Protein AF-A0A968SZ74-F1 (afdb_monomer)

Mean predicted aligned error: 11.2 Å

pLDDT: mean 78.58, std 21.98, range [21.78, 96.5]

Solvent-accessible surface area (backbone atoms only — not comparable to full-atom values): 18531 Å² total; per-residue (Å²): 121,80,83,82,61,68,92,67,87,68,86,62,59,74,44,78,51,84,83,55,88,75,39,50,37,38,31,32,60,80,56,31,32,36,41,33,54,72,79,71,59,79,32,89,46,66,71,58,54,53,33,43,41,35,43,75,72,49,58,45,88,90,53,67,40,56,75,48,70,43,69,51,67,62,92,88,51,61,45,25,56,46,30,41,32,25,42,40,74,89,58,74,48,34,36,40,62,53,49,52,53,51,52,50,53,40,54,54,51,53,70,72,40,85,84,67,78,76,77,89,85,80,74,54,75,67,55,59,75,70,58,82,76,78,81,50,69,68,48,44,74,68,40,33,74,55,50,55,50,50,53,48,51,52,50,53,51,50,52,50,45,52,43,34,39,43,80,77,83,49,78,91,28,45,61,39,75,50,44,74,70,54,42,50,50,49,43,50,51,55,48,51,55,50,50,53,51,49,50,52,47,64,76,42,52,94,74,54,60,76,90,51,47,66,60,54,50,52,56,57,73,39,47,64,62,50,50,58,56,50,49,54,63,68,74,50,88,60,92,50,73,40,49,51,67,86,90,73,63,50,50,72,72,35,76,32,64,71,93,56,93,55,71,72,57,59,66,53,49,64,66,49,75,76,57,80,80,86,82,80,78,85,80,82,79,72,88,80,78,74,80,86,84,76,84,88,83,78,84,87,82,121

Nearest PDB structures (foldseek):
  5jy7-assembly2_N  TM=7.840E-01  e=3.921E-10  Mycolicibacterium smegmatis MC2 155
  4wzy-assembly1_A  TM=7.928E-01  e=1.126E-09  Mycolicibacterium vanbaalenii PYR-1
  8gmd-assembly2_B  TM=4.784E-01  e=1.343E-02  Homo sapiens
  8gmc-assembly1_A  TM=4.528E-01  e=1.601E-02  Homo sapiens

Sequence (302 aa):
MRSILERDESIIEPHISRAEQSNSSIIYGSKFILKLFRKIDAGLNPDLELGRYLTEKAHFPHSPPVAGALEYVRGRDEPVTLAILQGYVPNGGDAWYYTLDVLQDFFEQVRASPELNPPPTGRGIGALLEWQGEPSELAQEYIGGYLASSALLGRRTAEMHLALAANSGDTAFTPEQFSTLYQRSLYQGMRSAAGEVLQTLRKNLGKLPEHLLPEATRLIEQEQALFEHFQRITRAKIDATRTRIHGDYHLASALHRPRFPDHRLRRRATARAHRAPPQALAAARCRRYAALLPVRRLHALL

Secondary structure (DSSP, 8-state):
-TTT---------EEEE-S-SSEEEEEETTTEEEEEESS--SB--HHHHHHHHHHHTS--TTSPPEEEEEEE--TTSPPEEEEEEEE----SSBHHHHHHHHHHHHHHHHHH-TT--PPPP---HHHHHT--SPPPHHHHHHHHHHHHHHHHHHHHHHHHHHHHT---S-TTT--EE--HHHHHHHHHHHHHHHHHHHHHHHHHGGGS-GGGHHHHHHHHHTHHHHHHHHHGGGTS----EE----SS--GGGSB---SS--HHHHHHHHHHTTS------------S---S------TT--

Structure (mmCIF, N/CA/C/O backbone):
data_AF-A0A968SZ74-F1
#
_entry.id   AF-A0A968SZ74-F1
#
loop_
_atom_site.group_PDB
_atom_site.id
_atom_site.type_symbol
_atom_site.label_atom_id
_atom_site.label_alt_id
_atom_site.label_comp_id
_atom_site.label_asym_id
_atom_site.label_entity_id
_atom_site.label_seq_id
_atom_site.pdbx_PDB_ins_code
_atom_site.Cartn_x
_atom_site.Cartn_y
_atom_site.Cartn_z
_atom_site.occupancy
_atom_site.B_iso_or_equiv
_atom_site.auth_seq_id
_atom_site.auth_comp_id
_atom_site.auth_asym_id
_atom_site.auth_atom_id
_atom_site.pdbx_PDB_model_num
ATOM 1 N N . MET A 1 1 ? 4.959 -14.263 -19.867 1.00 42.88 1 MET A N 1
ATOM 2 C CA . MET A 1 1 ? 4.342 -13.631 -21.062 1.00 42.88 1 MET A CA 1
ATOM 3 C C . MET A 1 1 ? 3.481 -14.568 -21.918 1.00 42.88 1 MET A C 1
ATOM 5 O O . MET A 1 1 ? 2.352 -14.190 -22.185 1.00 42.88 1 MET A O 1
ATOM 9 N N . ARG A 1 2 ? 3.927 -15.773 -22.331 1.00 39.56 2 ARG A N 1
ATOM 10 C CA . ARG A 1 2 ? 3.151 -16.653 -23.251 1.00 39.56 2 ARG A CA 1
ATOM 11 C C . ARG A 1 2 ? 1.786 -17.166 -22.745 1.00 39.56 2 ARG A C 1
ATOM 13 O O . ARG A 1 2 ? 0.981 -17.564 -23.568 1.00 39.56 2 ARG A O 1
ATOM 20 N N . SER A 1 3 ? 1.513 -17.139 -21.440 1.00 49.00 3 SER A N 1
ATOM 21 C CA . SER A 1 3 ? 0.271 -17.687 -20.858 1.00 49.00 3 SER A CA 1
ATOM 22 C C . SER A 1 3 ? -0.928 -16.721 -20.860 1.00 49.00 3 SER A C 1
ATOM 24 O O . SER A 1 3 ? -2.048 -17.177 -20.683 1.00 49.00 3 SER A O 1
ATOM 26 N N . ILE A 1 4 ? -0.729 -15.412 -21.061 1.00 52.56 4 ILE A N 1
ATOM 27 C CA . ILE A 1 4 ? -1.835 -14.426 -21.028 1.00 52.56 4 ILE A CA 1
ATOM 28 C C . ILE A 1 4 ? -2.480 -14.260 -22.421 1.00 52.56 4 ILE A C 1
ATOM 30 O O . ILE A 1 4 ? -3.603 -13.785 -22.548 1.00 52.56 4 ILE A O 1
ATOM 34 N N . LEU A 1 5 ? -1.770 -14.675 -23.472 1.00 50.62 5 LEU A N 1
ATOM 35 C CA . LEU A 1 5 ? -2.169 -14.564 -24.875 1.00 50.62 5 LEU A CA 1
ATOM 36 C C . LEU A 1 5 ? -2.502 -15.949 -25.444 1.00 50.62 5 LEU A C 1
ATOM 38 O O . LEU A 1 5 ? -1.914 -16.366 -26.444 1.00 50.62 5 LEU A O 1
ATOM 42 N N . GLU A 1 6 ? -3.416 -16.691 -24.816 1.00 53.84 6 GLU A N 1
ATOM 43 C CA . GLU A 1 6 ? -4.103 -17.741 -25.573 1.00 53.84 6 GLU A CA 1
ATOM 44 C C . GLU A 1 6 ? -4.771 -17.058 -26.774 1.00 53.84 6 GLU A C 1
ATOM 46 O O . GLU A 1 6 ? -5.475 -16.057 -26.608 1.00 53.84 6 GLU A O 1
ATOM 51 N N . ARG A 1 7 ? -4.449 -17.520 -27.992 1.00 47.66 7 ARG A N 1
ATOM 52 C CA . ARG A 1 7 ? -4.956 -16.964 -29.256 1.00 47.66 7 ARG A CA 1
ATOM 53 C C . ARG A 1 7 ? -6.447 -17.252 -29.373 1.00 47.66 7 ARG A C 1
ATOM 55 O O . ARG A 1 7 ? -6.867 -18.183 -30.046 1.00 47.66 7 ARG A O 1
ATOM 62 N N . ASP A 1 8 ? -7.228 -16.454 -28.679 1.00 54.62 8 ASP A N 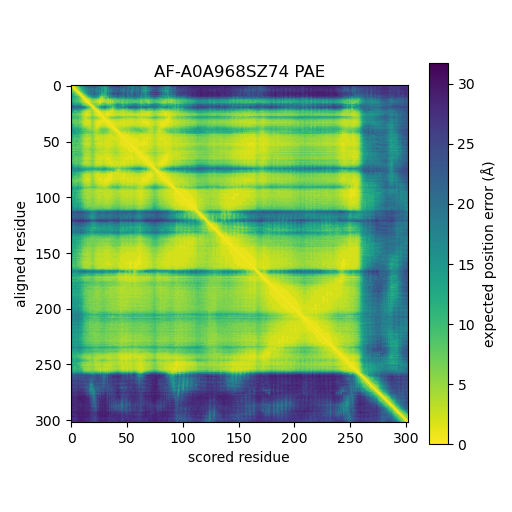1
ATOM 63 C CA . ASP A 1 8 ? -8.662 -16.372 -28.836 1.00 54.62 8 ASP A CA 1
ATOM 64 C C . ASP A 1 8 ? -8.939 -15.039 -29.538 1.00 54.62 8 ASP A C 1
ATOM 66 O O . ASP A 1 8 ? -8.819 -13.968 -28.940 1.00 54.62 8 ASP A O 1
ATOM 70 N N . GLU A 1 9 ? -9.210 -15.142 -30.842 1.00 55.38 9 GLU A N 1
ATOM 71 C CA . GLU A 1 9 ? -9.456 -14.049 -31.794 1.00 55.38 9 GLU A CA 1
ATOM 72 C C . GLU A 1 9 ? -10.854 -13.421 -31.637 1.00 55.38 9 GLU A C 1
ATOM 74 O O . GLU A 1 9 ? -11.298 -12.654 -32.492 1.00 55.38 9 GLU A O 1
ATOM 79 N N . SER A 1 10 ? -11.570 -13.728 -30.549 1.00 61.22 10 SER A N 1
ATOM 80 C CA . SER A 1 10 ? -12.838 -13.077 -30.230 1.00 61.22 10 SER A CA 1
ATOM 81 C C . SER A 1 10 ? -12.663 -11.563 -30.077 1.00 61.22 10 SER A C 1
ATOM 83 O O . SER A 1 10 ? -11.753 -11.077 -29.402 1.00 61.22 10 SER A O 1
ATOM 85 N N . ILE A 1 11 ? -13.558 -10.801 -30.715 1.00 60.50 11 ILE A N 1
ATOM 86 C CA . ILE A 1 11 ? -13.598 -9.338 -30.622 1.00 60.50 11 ILE A CA 1
ATOM 87 C C . ILE A 1 11 ? -13.806 -8.962 -29.155 1.00 60.50 11 ILE A C 1
ATOM 89 O O . ILE A 1 11 ? -14.831 -9.278 -28.553 1.00 60.50 11 ILE A O 1
ATOM 93 N N . ILE A 1 12 ? -12.815 -8.292 -28.572 1.00 77.19 12 ILE A N 1
ATOM 94 C CA . ILE A 1 12 ? -12.865 -7.886 -27.175 1.00 77.19 12 ILE A CA 1
ATOM 95 C C . ILE A 1 12 ? -13.459 -6.477 -27.094 1.00 77.19 12 ILE A C 1
ATOM 97 O O . ILE A 1 12 ? -12.774 -5.495 -27.379 1.00 77.19 12 ILE A O 1
ATOM 101 N N . GLU A 1 13 ? -14.728 -6.369 -26.701 1.00 81.00 13 GLU A N 1
ATOM 102 C CA . GLU A 1 13 ? -15.403 -5.072 -26.609 1.00 81.00 13 GLU A CA 1
ATOM 103 C C . GLU A 1 13 ? -14.828 -4.203 -25.468 1.00 81.00 13 GLU A C 1
ATOM 105 O O . GLU A 1 13 ? -14.772 -4.645 -24.309 1.00 81.00 13 GLU A O 1
ATOM 110 N N . PRO A 1 14 ? -14.389 -2.964 -25.769 1.00 87.12 14 PRO A N 1
ATOM 111 C CA . PRO A 1 14 ? -13.886 -2.040 -24.766 1.00 87.12 14 PRO A CA 1
ATOM 112 C C . PRO A 1 14 ? -15.032 -1.331 -24.039 1.00 87.12 14 PRO A C 1
ATOM 114 O O . PRO A 1 14 ? -15.955 -0.807 -24.659 1.00 87.12 14 PRO A O 1
ATOM 117 N N . HIS A 1 15 ? -14.927 -1.215 -22.718 1.00 84.94 15 HIS A N 1
ATOM 118 C CA . HIS A 1 15 ? -15.813 -0.374 -21.918 1.00 84.94 15 HIS A CA 1
ATOM 119 C C . HIS A 1 15 ? -15.029 0.468 -20.912 1.00 84.94 15 HIS A C 1
ATOM 121 O O . HIS A 1 15 ? -14.064 0.018 -20.295 1.00 84.94 15 HIS A O 1
ATOM 127 N N . ILE A 1 16 ? -15.446 1.722 -20.741 1.00 82.06 16 ILE A N 1
ATOM 128 C CA . ILE A 1 16 ? -14.804 2.653 -19.810 1.00 82.06 16 ILE A CA 1
ATOM 129 C C . ILE A 1 16 ? -15.289 2.355 -18.391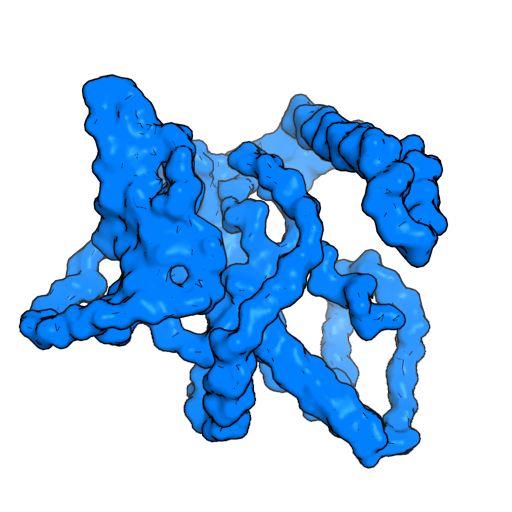 1.00 82.06 16 ILE A C 1
ATOM 131 O O . ILE A 1 16 ? -16.483 2.435 -18.098 1.00 82.06 16 ILE A O 1
ATOM 135 N N . SER A 1 17 ? -14.349 2.081 -17.491 1.00 77.94 17 SER A N 1
ATOM 136 C CA . SER A 1 17 ? -14.615 2.013 -16.059 1.00 77.94 17 SER A CA 1
ATOM 137 C C . SER A 1 17 ? -14.683 3.422 -15.471 1.00 77.94 17 SER A C 1
ATOM 139 O O . SER A 1 17 ? -13.766 4.227 -15.632 1.00 77.94 17 SER A O 1
ATOM 141 N N . ARG A 1 18 ? -15.776 3.724 -14.762 1.00 67.19 18 ARG A N 1
ATOM 142 C CA . ARG A 1 18 ? -15.987 5.014 -14.075 1.00 67.19 18 ARG A CA 1
ATOM 143 C C . ARG A 1 18 ? -15.509 5.018 -12.615 1.00 67.19 18 ARG A C 1
ATOM 145 O O . ARG A 1 18 ? -15.720 6.005 -11.921 1.00 67.19 18 ARG A O 1
ATOM 152 N N . ALA A 1 19 ? -14.908 3.923 -12.144 1.00 61.59 19 ALA A N 1
ATOM 153 C CA . ALA A 1 19 ? -14.602 3.720 -10.727 1.00 61.59 19 ALA A CA 1
ATOM 154 C C . ALA A 1 19 ? -13.343 4.463 -10.237 1.00 61.59 19 ALA A C 1
ATOM 156 O O . ALA A 1 19 ? -13.258 4.813 -9.063 1.00 61.59 19 ALA A O 1
ATOM 157 N N . GLU A 1 20 ? -12.366 4.722 -11.109 1.00 61.59 20 GLU A N 1
ATOM 158 C CA . GLU A 1 20 ? -11.068 5.286 -10.716 1.00 61.59 20 GLU A CA 1
ATOM 159 C C . GLU A 1 20 ? -11.013 6.794 -11.024 1.00 61.59 20 GLU A C 1
ATOM 161 O O . GLU A 1 20 ? -11.277 7.215 -12.148 1.00 61.59 20 GLU A O 1
ATOM 166 N N . GLN A 1 21 ? -10.705 7.635 -10.028 1.00 56.44 21 GLN A N 1
ATOM 167 C CA . GLN A 1 21 ? -10.732 9.100 -10.199 1.00 56.44 21 GLN A CA 1
ATOM 168 C C . GLN A 1 21 ? -9.390 9.699 -10.648 1.00 56.44 21 GLN A C 1
ATOM 170 O O . GLN A 1 21 ? -9.368 10.750 -11.293 1.00 56.44 21 GLN A O 1
ATOM 175 N N . SER A 1 22 ? -8.269 9.045 -10.332 1.00 68.62 22 SER A N 1
ATOM 176 C CA . SER A 1 22 ? -6.920 9.529 -10.662 1.00 68.62 22 SER A CA 1
ATOM 177 C C . SER A 1 22 ? -6.480 9.171 -12.085 1.00 68.62 22 SER A C 1
ATOM 179 O O . SER A 1 22 ? -5.692 9.905 -12.682 1.00 68.62 22 SER A O 1
ATOM 181 N N . ASN A 1 23 ? -7.025 8.090 -12.645 1.00 79.31 23 ASN A N 1
ATOM 182 C CA . ASN A 1 23 ? -6.669 7.528 -13.948 1.00 79.31 23 ASN A CA 1
ATOM 183 C C . ASN A 1 23 ? -7.926 7.256 -14.777 1.00 79.31 23 ASN A C 1
ATOM 185 O O . ASN A 1 23 ? -9.041 7.325 -14.270 1.00 79.31 23 ASN A O 1
ATOM 189 N N . SER A 1 24 ? -7.759 6.985 -16.070 1.00 85.00 24 SER A N 1
ATOM 190 C CA . SER A 1 24 ? -8.858 6.481 -16.907 1.00 85.00 24 SER A CA 1
ATOM 191 C C . SER A 1 24 ? -8.618 5.014 -17.199 1.00 85.00 24 SER A C 1
ATOM 193 O O . SER A 1 24 ? -7.541 4.664 -17.666 1.00 85.00 24 SER A O 1
ATOM 195 N N . SER A 1 25 ? -9.609 4.172 -16.933 1.00 88.12 25 SER A N 1
ATOM 196 C CA . SER A 1 25 ? -9.449 2.725 -17.049 1.00 88.12 25 SER A CA 1
ATOM 197 C C . SER A 1 25 ? -10.414 2.176 -18.093 1.00 88.12 25 SER A C 1
ATOM 199 O O . SER A 1 25 ? -11.612 2.453 -18.047 1.00 88.12 25 SER A O 1
ATOM 201 N N . ILE A 1 26 ? -9.889 1.427 -19.059 1.00 89.75 26 ILE A N 1
ATOM 202 C CA . ILE A 1 26 ? -10.649 0.786 -20.136 1.00 89.75 26 ILE A CA 1
ATOM 203 C C . ILE A 1 26 ? -10.528 -0.715 -19.940 1.00 89.75 26 ILE A C 1
ATOM 205 O O . ILE A 1 26 ? -9.425 -1.251 -19.899 1.00 89.75 26 ILE A O 1
ATOM 209 N N . ILE A 1 27 ? -11.653 -1.398 -19.800 1.00 89.94 27 ILE A N 1
ATOM 210 C CA . ILE A 1 27 ? -11.688 -2.847 -19.666 1.00 89.94 27 ILE A CA 1
ATOM 211 C C . ILE A 1 27 ? -11.988 -3.436 -21.040 1.00 89.94 27 ILE A C 1
ATOM 213 O O . ILE A 1 27 ? -12.929 -3.020 -21.713 1.00 89.94 27 ILE A O 1
ATOM 217 N N . TYR A 1 28 ? -11.187 -4.414 -21.440 1.00 88.94 28 TYR A N 1
ATOM 218 C CA . TYR A 1 28 ? -11.357 -5.176 -22.665 1.00 88.94 28 TYR A CA 1
ATOM 219 C C . TYR A 1 28 ? -11.943 -6.541 -22.287 1.00 88.94 28 TYR A C 1
ATOM 221 O O . TYR A 1 28 ? -11.222 -7.450 -21.849 1.00 88.94 28 TYR A O 1
ATOM 229 N N . GLY A 1 29 ? -13.265 -6.672 -22.460 1.00 85.88 29 GLY A N 1
ATOM 230 C CA . GLY A 1 29 ? -14.017 -7.885 -22.136 1.00 85.88 29 GLY A CA 1
ATOM 231 C C . GLY A 1 29 ? -13.795 -8.317 -20.686 1.00 85.88 29 GLY A C 1
ATOM 232 O O . GLY A 1 29 ? -13.992 -7.536 -19.760 1.00 85.88 29 GLY A O 1
ATOM 233 N N . SER A 1 30 ? -13.358 -9.560 -20.488 1.00 84.75 30 SER A N 1
ATOM 234 C CA . SER A 1 30 ? -12.964 -10.112 -19.183 1.00 84.75 30 SER A CA 1
ATOM 235 C C . SER A 1 30 ? -11.475 -10.469 -19.107 1.00 84.75 30 SER A C 1
ATOM 237 O O . SER A 1 30 ? -11.066 -11.181 -18.191 1.00 84.75 30 SER A O 1
ATOM 239 N N . LYS A 1 31 ? -10.663 -9.996 -20.067 1.00 87.38 31 LYS A N 1
ATOM 240 C CA . LYS A 1 31 ? -9.260 -10.413 -20.230 1.00 87.38 31 LYS A CA 1
ATOM 241 C C . LYS A 1 31 ? -8.259 -9.360 -19.787 1.00 87.38 31 LYS A C 1
ATOM 243 O O . LYS A 1 31 ? -7.298 -9.697 -19.101 1.00 87.38 31 LYS A O 1
ATOM 248 N N . PHE A 1 32 ? -8.480 -8.095 -20.147 1.00 91.38 32 PHE A N 1
ATOM 249 C CA . PHE A 1 32 ? -7.520 -7.027 -19.871 1.00 91.38 32 PHE A CA 1
ATOM 250 C C . PHE A 1 32 ? -8.165 -5.766 -19.315 1.00 91.38 32 PHE A C 1
ATOM 252 O O . PHE A 1 32 ? -9.331 -5.467 -19.567 1.00 91.38 32 PHE A O 1
ATOM 259 N N . ILE A 1 33 ? -7.359 -4.994 -18.599 1.00 91.75 33 ILE A N 1
ATOM 260 C CA . ILE A 1 33 ? -7.650 -3.626 -18.196 1.00 91.75 33 ILE A CA 1
ATOM 261 C C . ILE A 1 33 ? -6.467 -2.737 -18.581 1.00 91.75 33 ILE A C 1
ATOM 263 O O . ILE A 1 33 ? -5.318 -3.034 -18.260 1.00 91.75 33 ILE A O 1
ATOM 267 N N . LEU A 1 34 ? -6.747 -1.657 -19.303 1.00 93.25 34 LEU A N 1
ATOM 268 C CA . LEU A 1 34 ? -5.797 -0.610 -19.653 1.00 93.25 34 LEU A CA 1
ATOM 269 C C . LEU A 1 34 ? -6.006 0.578 -18.724 1.00 93.25 34 LEU A C 1
ATOM 271 O O . LEU A 1 34 ? -7.066 1.201 -18.741 1.00 93.25 34 LEU A O 1
ATOM 275 N N . LYS A 1 35 ? -4.978 0.909 -17.951 1.00 92.62 35 LYS A N 1
ATOM 276 C CA . LYS A 1 35 ? -4.930 2.064 -17.056 1.00 92.62 35 LYS A CA 1
ATOM 277 C C . LYS A 1 35 ? -4.150 3.187 -17.736 1.00 92.62 35 LYS A C 1
ATOM 279 O O . LYS A 1 35 ? -2.959 3.036 -17.989 1.00 92.62 35 LYS A O 1
ATOM 284 N N . LEU A 1 36 ? -4.816 4.298 -18.034 1.00 92.38 36 LEU A N 1
ATOM 285 C CA . LEU A 1 36 ? -4.248 5.511 -18.630 1.00 92.38 36 LEU A CA 1
ATOM 286 C C . LEU A 1 36 ? -3.979 6.550 -17.541 1.00 92.38 36 LEU A C 1
ATOM 288 O O . LEU A 1 36 ? -4.901 6.978 -16.834 1.00 92.38 36 LEU A O 1
ATOM 292 N N . PHE A 1 37 ? -2.729 6.990 -17.428 1.00 90.19 37 PHE A N 1
ATOM 293 C CA . PHE A 1 37 ? -2.329 7.976 -16.432 1.00 90.19 37 PHE A CA 1
ATOM 294 C C . PHE A 1 37 ? -2.693 9.393 -16.883 1.00 90.19 37 PHE A C 1
ATOM 296 O O . PHE A 1 37 ? -2.294 9.838 -17.956 1.00 90.19 37 PHE A O 1
ATOM 303 N N . ARG A 1 38 ? -3.437 10.130 -16.047 1.00 87.00 38 ARG A N 1
ATOM 304 C CA . ARG A 1 38 ? -3.783 11.541 -16.322 1.00 87.00 38 ARG A CA 1
ATOM 305 C C . ARG A 1 38 ? -2.701 12.514 -15.873 1.00 87.00 38 ARG A C 1
ATOM 307 O O . ARG A 1 38 ? -2.491 13.543 -16.504 1.00 87.00 38 ARG A O 1
ATOM 314 N N . LYS A 1 39 ? -2.033 12.195 -14.763 1.00 84.75 39 LYS A N 1
ATOM 315 C CA . LYS A 1 39 ? -0.879 12.940 -14.264 1.00 84.75 39 LYS A CA 1
ATOM 316 C C . LYS A 1 39 ? 0.372 12.119 -14.536 1.00 84.75 39 LYS A C 1
ATOM 318 O O . LYS A 1 39 ? 0.593 11.108 -13.875 1.00 84.75 39 LYS A O 1
ATOM 323 N N . ILE A 1 40 ? 1.148 12.576 -15.508 1.00 86.31 40 ILE A N 1
ATOM 324 C CA . ILE A 1 40 ? 2.387 11.948 -15.952 1.00 86.31 40 ILE A CA 1
ATOM 325 C C . ILE A 1 40 ? 3.572 12.768 -15.450 1.00 86.31 40 ILE A C 1
ATOM 327 O O . ILE A 1 40 ? 3.557 13.994 -15.510 1.00 86.31 40 ILE A O 1
ATOM 331 N N . ASP A 1 41 ? 4.571 12.075 -14.923 1.00 84.81 41 ASP A N 1
ATOM 332 C CA . ASP A 1 41 ? 5.840 12.638 -14.481 1.00 84.81 41 ASP A CA 1
ATOM 333 C C . ASP A 1 41 ? 6.944 11.877 -15.246 1.00 84.81 41 ASP A C 1
ATOM 335 O O . ASP A 1 41 ? 6.757 10.702 -15.573 1.00 84.81 41 ASP A O 1
ATOM 339 N N . ALA A 1 42 ? 8.059 12.537 -15.568 1.00 87.56 42 ALA A N 1
ATOM 340 C CA . ALA A 1 42 ? 9.214 11.863 -16.162 1.00 87.56 42 ALA A CA 1
ATOM 341 C C . ALA A 1 42 ? 9.867 10.899 -15.164 1.00 87.56 42 ALA A C 1
ATOM 343 O O . ALA A 1 42 ? 9.840 11.141 -13.951 1.00 87.56 42 ALA A O 1
ATOM 344 N N . GLY A 1 43 ? 10.431 9.816 -15.696 1.00 87.19 43 GLY A N 1
ATOM 345 C CA . GLY A 1 43 ? 11.105 8.793 -14.914 1.00 87.19 43 GLY A CA 1
ATOM 346 C C . GLY A 1 43 ? 10.300 7.508 -14.776 1.00 87.19 43 GLY A C 1
ATOM 347 O O . GLY A 1 43 ? 9.185 7.350 -15.279 1.00 87.19 43 GLY A O 1
ATOM 348 N N . LEU A 1 44 ? 10.902 6.558 -14.069 1.00 84.69 44 LEU A N 1
ATOM 349 C CA . LEU A 1 44 ? 10.334 5.232 -13.882 1.00 84.69 44 LEU A CA 1
ATOM 350 C C . LEU A 1 44 ? 9.022 5.306 -13.085 1.00 84.69 44 LEU A C 1
ATOM 352 O O . LEU A 1 44 ? 8.986 5.781 -11.947 1.00 84.69 44 LEU A O 1
ATOM 356 N N . ASN A 1 45 ? 7.936 4.819 -13.685 1.00 89.62 45 ASN A N 1
ATOM 357 C CA . ASN A 1 45 ? 6.633 4.763 -13.039 1.00 89.62 45 ASN A CA 1
ATOM 358 C C . ASN A 1 45 ? 6.593 3.612 -12.006 1.00 89.62 45 ASN A C 1
ATOM 360 O O . ASN A 1 45 ? 6.768 2.457 -12.403 1.00 89.62 45 ASN A O 1
ATOM 364 N N . PRO A 1 46 ? 6.315 3.883 -10.713 1.00 88.88 46 PRO A N 1
ATOM 365 C CA . PRO A 1 46 ? 6.331 2.847 -9.678 1.00 88.88 46 PRO A CA 1
ATOM 366 C C . PRO A 1 46 ? 5.295 1.735 -9.878 1.00 88.88 46 PRO A C 1
ATOM 368 O O . PRO A 1 46 ? 5.598 0.582 -9.581 1.00 88.88 46 PRO A O 1
ATOM 371 N N . ASP A 1 47 ? 4.101 2.047 -10.403 1.00 89.12 47 ASP A N 1
ATOM 372 C CA . ASP A 1 47 ? 3.074 1.031 -10.686 1.00 89.12 47 ASP A CA 1
ATOM 373 C C . ASP A 1 47 ? 3.579 0.057 -11.763 1.00 89.12 47 ASP A C 1
ATOM 375 O O . ASP A 1 47 ? 3.370 -1.154 -11.662 1.00 89.12 47 ASP A O 1
ATOM 379 N N . LEU A 1 48 ? 4.271 0.577 -12.787 1.00 92.00 48 LEU A N 1
ATOM 380 C CA . LEU A 1 48 ? 4.841 -0.235 -13.862 1.00 92.00 48 LEU A CA 1
ATOM 381 C C . LEU A 1 48 ? 6.047 -1.052 -13.395 1.00 92.00 48 LEU A C 1
ATOM 383 O O . LEU A 1 48 ? 6.113 -2.244 -13.687 1.00 92.00 48 LEU A O 1
ATOM 387 N N . GLU A 1 49 ? 6.986 -0.432 -12.680 1.00 92.25 49 GLU A N 1
ATOM 388 C CA . GLU A 1 49 ? 8.178 -1.093 -12.133 1.00 92.25 49 GLU A CA 1
ATOM 389 C C . GLU A 1 49 ? 7.782 -2.251 -11.211 1.00 92.25 49 GLU A C 1
ATOM 391 O O . GLU A 1 49 ? 8.202 -3.391 -11.419 1.00 92.25 49 GLU A O 1
ATOM 396 N N . LEU A 1 50 ? 6.912 -1.973 -10.234 1.00 92.25 50 LEU A N 1
ATOM 397 C CA . LEU A 1 50 ? 6.451 -2.964 -9.269 1.00 92.25 50 LEU A CA 1
ATOM 398 C C . LEU A 1 50 ? 5.642 -4.070 -9.954 1.00 92.25 50 LEU A C 1
ATOM 400 O O . LEU A 1 50 ? 5.852 -5.252 -9.684 1.00 92.25 50 LEU A O 1
ATOM 404 N N . GLY A 1 51 ? 4.745 -3.695 -10.870 1.00 93.00 51 GLY A N 1
ATOM 405 C CA . GLY A 1 51 ? 3.921 -4.642 -11.613 1.00 93.00 51 GLY A CA 1
ATOM 406 C C . GLY A 1 51 ? 4.746 -5.580 -12.497 1.00 93.00 51 GLY A C 1
ATOM 407 O O . GLY A 1 51 ? 4.510 -6.791 -12.484 1.00 93.00 51 GLY A O 1
ATOM 408 N N . ARG A 1 52 ? 5.738 -5.054 -13.231 1.00 93.75 52 ARG A N 1
ATOM 409 C CA . ARG A 1 52 ? 6.663 -5.865 -14.043 1.00 93.75 52 ARG A CA 1
ATOM 410 C C . ARG A 1 52 ? 7.468 -6.808 -13.159 1.00 93.75 52 ARG A C 1
ATOM 412 O O . ARG A 1 52 ? 7.500 -8.001 -13.441 1.00 93.75 52 ARG A O 1
ATOM 419 N N . TYR A 1 53 ? 8.041 -6.314 -12.061 1.00 93.56 53 TYR A N 1
ATOM 420 C CA . TYR A 1 53 ? 8.815 -7.146 -11.140 1.00 93.56 53 TYR A CA 1
ATOM 421 C C . TYR A 1 53 ? 7.985 -8.305 -10.566 1.00 93.56 53 TYR A C 1
ATOM 423 O O . TYR A 1 53 ? 8.385 -9.468 -10.666 1.00 93.56 53 TYR A O 1
ATOM 431 N N . LEU A 1 54 ? 6.793 -8.012 -10.032 1.00 93.88 54 LEU A N 1
ATOM 432 C CA . LEU A 1 54 ? 5.897 -9.029 -9.474 1.00 93.88 54 LEU A CA 1
ATOM 433 C C . LEU A 1 54 ? 5.460 -10.057 -10.525 1.00 93.88 54 LEU A C 1
ATOM 435 O O . LEU A 1 54 ? 5.342 -11.238 -10.210 1.00 93.88 54 LEU A O 1
ATOM 439 N N . THR A 1 55 ? 5.268 -9.635 -11.775 1.00 94.12 55 THR A N 1
ATOM 440 C CA . THR A 1 55 ? 4.829 -10.518 -12.865 1.00 94.12 55 THR A CA 1
ATOM 441 C C . THR A 1 55 ? 5.969 -11.385 -13.411 1.00 94.12 55 THR A C 1
ATOM 443 O O . THR A 1 55 ? 5.816 -12.596 -13.594 1.00 94.12 55 THR A O 1
ATOM 446 N N . GLU A 1 56 ? 7.110 -10.769 -13.710 1.00 92.81 56 GLU A N 1
ATOM 447 C CA . GLU A 1 56 ? 8.173 -11.362 -14.528 1.00 92.81 56 GLU A CA 1
ATOM 448 C C . GLU A 1 56 ? 9.325 -11.945 -13.714 1.00 92.81 56 GLU A C 1
ATOM 450 O O . GLU A 1 56 ? 9.990 -12.855 -14.203 1.00 92.81 56 GLU A O 1
ATOM 455 N N . LYS A 1 57 ? 9.585 -11.418 -12.512 1.00 92.69 57 LYS A N 1
ATOM 456 C CA . LYS A 1 57 ? 10.711 -11.835 -11.664 1.00 92.69 57 LYS A CA 1
ATOM 457 C C . LYS A 1 57 ? 10.237 -12.652 -10.475 1.00 92.69 57 LYS A C 1
ATOM 459 O O . LYS A 1 57 ? 10.690 -13.773 -10.283 1.00 92.69 57 LYS A O 1
ATOM 464 N N . ALA A 1 58 ? 9.312 -12.098 -9.695 1.00 91.75 58 ALA A N 1
ATOM 465 C CA . ALA A 1 58 ? 8.830 -12.750 -8.483 1.00 91.75 58 ALA A CA 1
ATOM 466 C C . ALA A 1 58 ? 7.701 -13.762 -8.743 1.00 91.75 58 ALA A C 1
ATOM 468 O O . ALA A 1 58 ? 7.383 -14.556 -7.862 1.00 91.75 58 ALA A O 1
ATOM 469 N N . HIS A 1 59 ? 7.089 -13.722 -9.934 1.00 93.06 59 HIS A N 1
ATOM 470 C CA . HIS A 1 59 ? 5.963 -14.572 -10.337 1.00 93.06 59 HIS A CA 1
ATOM 471 C C . HIS A 1 59 ? 4.840 -14.629 -9.290 1.00 93.06 59 HIS A C 1
ATOM 473 O O . HIS A 1 59 ? 4.269 -15.685 -9.015 1.00 93.06 59 HIS A O 1
ATOM 479 N N . PHE A 1 60 ? 4.527 -13.480 -8.690 1.00 93.94 60 PHE A N 1
ATOM 480 C CA . PHE A 1 60 ? 3.559 -13.376 -7.612 1.00 93.94 60 PHE A CA 1
ATOM 481 C C . PHE A 1 60 ? 2.124 -13.534 -8.152 1.00 93.94 60 PHE A C 1
ATOM 483 O O . PHE A 1 60 ? 1.652 -12.690 -8.918 1.00 93.94 60 PHE A O 1
ATOM 490 N N . PRO A 1 61 ? 1.383 -14.583 -7.752 1.00 92.56 61 PRO A N 1
ATOM 491 C CA . PRO A 1 61 ? 0.109 -14.931 -8.386 1.00 92.56 61 PRO A CA 1
ATOM 492 C C . PRO A 1 61 ? -1.081 -14.081 -7.916 1.00 92.56 61 PRO A C 1
ATOM 494 O O . PRO A 1 61 ? -2.184 -14.224 -8.444 1.00 92.56 61 PRO A O 1
ATOM 497 N N . HIS A 1 62 ? -0.898 -13.219 -6.910 1.00 93.06 62 HIS A N 1
ATOM 49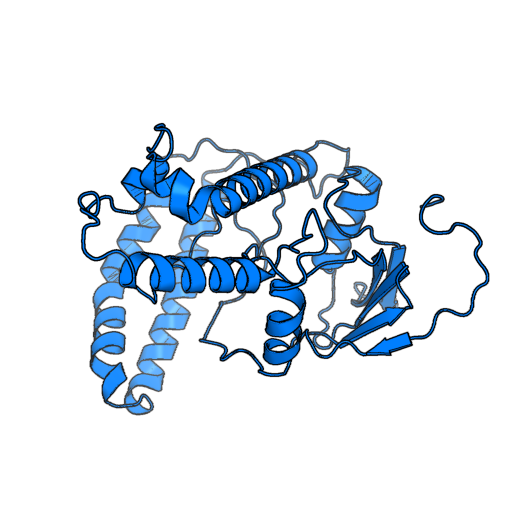8 C CA . HIS A 1 62 ? -1.976 -12.423 -6.310 1.00 93.06 62 HIS A CA 1
ATOM 499 C C . HIS A 1 62 ? -1.921 -10.936 -6.677 1.00 93.06 62 HIS A C 1
ATOM 501 O O . HIS A 1 62 ? -2.576 -10.120 -6.033 1.00 93.06 62 HIS A O 1
ATOM 507 N N . SER A 1 63 ? -1.191 -10.591 -7.738 1.00 92.00 63 SER A N 1
ATOM 508 C CA . SER A 1 63 ? -1.248 -9.283 -8.397 1.00 92.00 63 SER A CA 1
ATOM 509 C C . SER A 1 63 ? -1.758 -9.418 -9.836 1.00 92.00 63 SER A C 1
ATOM 511 O O . SER A 1 63 ? -1.431 -10.412 -10.488 1.00 92.00 63 SER A O 1
ATOM 513 N N . PRO A 1 64 ? -2.510 -8.434 -10.369 1.00 92.12 64 PRO A N 1
ATOM 514 C CA . PRO A 1 64 ? -2.843 -8.389 -11.791 1.00 92.12 64 PRO A CA 1
ATOM 515 C C . PRO A 1 64 ? -1.562 -8.415 -12.641 1.00 92.12 64 PRO A C 1
ATOM 517 O O . PRO A 1 64 ? -0.720 -7.526 -12.481 1.00 92.12 64 PRO A O 1
ATOM 520 N N . PRO A 1 65 ? -1.375 -9.412 -13.523 1.00 93.88 65 PRO A N 1
ATOM 521 C CA . PRO A 1 65 ? -0.134 -9.535 -14.270 1.00 93.88 65 PRO A CA 1
ATOM 522 C C . PRO A 1 65 ? -0.025 -8.412 -15.301 1.00 93.88 65 PRO A C 1
ATOM 524 O O . PRO A 1 65 ? -0.988 -8.124 -16.016 1.00 93.88 65 PRO A O 1
ATOM 527 N N . VAL A 1 66 ? 1.146 -7.789 -15.410 1.00 96.00 66 VAL A N 1
ATOM 528 C CA . VAL A 1 66 ? 1.408 -6.782 -16.445 1.00 96.00 66 VAL A CA 1
ATOM 529 C C . VAL A 1 66 ? 1.541 -7.476 -17.800 1.00 96.00 66 VAL A C 1
ATOM 531 O O . VAL A 1 66 ? 2.355 -8.380 -17.977 1.00 96.00 66 VAL A O 1
ATOM 534 N N . ALA A 1 67 ? 0.723 -7.048 -18.760 1.00 95.00 67 ALA A N 1
ATOM 535 C CA . ALA A 1 67 ? 0.732 -7.536 -20.136 1.00 95.00 67 ALA A CA 1
ATOM 536 C C . ALA A 1 67 ? 1.517 -6.608 -21.076 1.00 95.00 67 ALA A C 1
ATOM 538 O O . ALA A 1 67 ? 2.053 -7.062 -22.084 1.00 95.00 67 ALA A O 1
ATOM 539 N N . GLY A 1 68 ? 1.599 -5.316 -20.750 1.00 94.69 68 GLY A N 1
ATOM 540 C CA . GLY A 1 68 ? 2.347 -4.335 -21.530 1.00 94.69 68 GLY A CA 1
ATOM 541 C C . GLY A 1 68 ? 2.234 -2.926 -20.958 1.00 94.69 68 GLY A C 1
ATOM 542 O O . GLY A 1 68 ? 1.509 -2.687 -19.993 1.00 94.69 68 GLY A O 1
ATOM 543 N N . ALA A 1 69 ? 2.950 -1.983 -21.560 1.00 96.00 69 ALA A N 1
ATOM 544 C CA . ALA A 1 69 ? 2.866 -0.568 -21.222 1.00 96.00 69 ALA A CA 1
ATOM 545 C C . ALA A 1 69 ? 3.096 0.298 -22.461 1.00 96.00 69 ALA A C 1
ATOM 547 O O . ALA A 1 69 ? 3.735 -0.138 -23.417 1.00 96.00 69 ALA A O 1
ATOM 548 N N . LEU A 1 70 ? 2.580 1.523 -22.416 1.00 95.44 70 LEU A N 1
ATOM 549 C CA . LEU A 1 70 ? 2.863 2.566 -23.390 1.00 95.44 70 LEU A CA 1
ATOM 550 C C . LEU A 1 70 ? 3.771 3.600 -22.730 1.00 95.44 70 LEU A C 1
ATOM 552 O O . LEU A 1 70 ? 3.398 4.189 -21.714 1.00 95.44 70 LEU A O 1
ATOM 556 N N . GLU A 1 71 ? 4.943 3.825 -23.312 1.00 94.56 71 GLU A N 1
ATOM 557 C CA . GLU A 1 71 ? 5.946 4.757 -22.802 1.00 94.56 71 GLU A CA 1
ATOM 558 C C . GLU A 1 71 ? 6.285 5.776 -23.894 1.00 94.56 71 GLU A C 1
ATOM 560 O O . GLU A 1 71 ? 6.445 5.424 -25.063 1.00 94.56 71 GLU A O 1
ATOM 565 N N . TYR A 1 72 ? 6.359 7.050 -23.519 1.00 92.94 72 TYR A N 1
ATOM 566 C CA . TYR A 1 72 ? 6.801 8.136 -24.383 1.00 92.94 72 TYR A CA 1
ATOM 567 C C . TYR A 1 72 ? 8.246 8.488 -24.049 1.00 92.94 72 TYR A C 1
ATOM 569 O O . TYR A 1 72 ? 8.570 8.769 -22.896 1.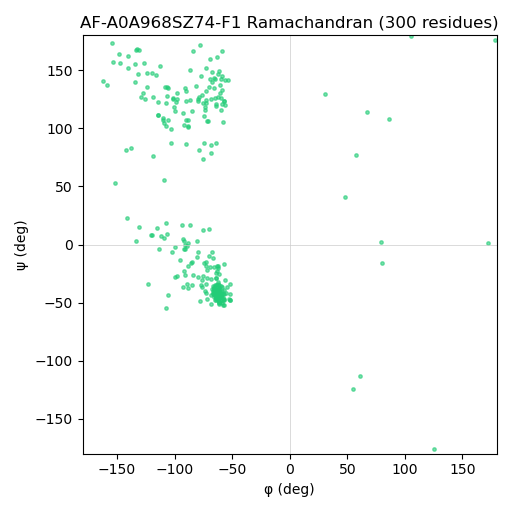00 92.94 72 TYR A O 1
ATOM 577 N N . VAL A 1 73 ? 9.109 8.482 -25.063 1.00 91.75 73 VAL A N 1
ATOM 578 C CA . VAL A 1 73 ? 10.535 8.794 -24.930 1.00 91.75 73 VAL A CA 1
ATOM 579 C C . VAL A 1 73 ? 10.872 9.905 -25.910 1.00 91.75 73 VAL A C 1
ATOM 581 O O . VAL A 1 73 ? 10.629 9.774 -27.111 1.00 91.75 73 VAL A O 1
ATOM 584 N N . ARG A 1 74 ? 11.445 11.002 -25.410 1.00 88.56 74 ARG A N 1
ATOM 585 C CA . ARG A 1 74 ? 11.910 12.113 -26.244 1.00 88.56 74 ARG A CA 1
ATOM 586 C C . ARG A 1 74 ? 13.435 12.142 -26.259 1.00 88.56 74 ARG A C 1
ATOM 588 O O . ARG A 1 74 ? 14.070 12.581 -25.310 1.00 88.56 74 ARG A O 1
ATOM 595 N N . GLY A 1 75 ? 14.041 11.696 -27.358 1.00 87.19 75 GLY A N 1
ATOM 596 C CA . GLY A 1 75 ? 15.498 11.715 -27.508 1.00 87.19 75 GLY A CA 1
ATOM 597 C C . GLY A 1 75 ? 16.203 10.874 -26.439 1.00 87.19 75 GLY A C 1
ATOM 598 O O . GLY A 1 75 ? 16.081 9.653 -26.451 1.00 87.19 75 GLY A O 1
ATOM 599 N N . ARG A 1 76 ? 16.959 11.530 -25.548 1.00 84.00 76 ARG A N 1
ATOM 600 C CA . ARG A 1 76 ? 17.688 10.895 -24.431 1.00 84.00 76 ARG A CA 1
ATOM 601 C C . ARG A 1 76 ? 17.046 11.154 -23.060 1.00 84.00 76 ARG A C 1
ATOM 603 O O . ARG A 1 76 ? 17.671 10.848 -22.049 1.00 84.00 76 ARG A O 1
ATOM 610 N N . ASP A 1 77 ? 15.850 11.737 -23.029 1.00 87.69 77 ASP A N 1
ATOM 611 C CA . ASP A 1 77 ? 15.132 12.009 -21.784 1.00 87.69 77 ASP A CA 1
ATOM 612 C C . ASP A 1 77 ? 14.659 10.706 -21.121 1.00 87.69 77 ASP A C 1
ATOM 614 O O . ASP A 1 77 ? 14.525 9.663 -21.770 1.00 87.69 77 ASP A O 1
ATOM 618 N N . GLU A 1 78 ? 14.379 10.772 -19.817 1.00 88.31 78 GLU A N 1
ATOM 619 C CA . GLU A 1 78 ? 13.779 9.653 -19.091 1.00 88.31 78 GLU A CA 1
ATOM 620 C C . GLU A 1 78 ? 12.412 9.274 -19.695 1.00 88.31 78 GLU A C 1
ATOM 622 O O . GLU A 1 78 ? 11.644 10.158 -20.097 1.00 88.31 78 GLU A O 1
ATOM 627 N N . PRO A 1 79 ? 12.075 7.970 -19.753 1.00 90.50 79 PRO A N 1
ATOM 628 C CA . PRO A 1 79 ? 10.788 7.529 -20.270 1.00 90.50 79 PRO A CA 1
ATOM 629 C C . PRO A 1 79 ? 9.640 8.077 -19.419 1.00 90.50 79 PRO A C 1
ATOM 631 O O . PRO A 1 79 ? 9.749 8.219 -18.202 1.00 90.50 79 PRO A O 1
ATOM 634 N N . VAL A 1 80 ? 8.516 8.352 -20.074 1.00 93.06 80 VAL A N 1
ATOM 635 C CA . VAL A 1 80 ? 7.261 8.751 -19.436 1.00 93.06 80 VAL A CA 1
ATOM 636 C C . VAL A 1 80 ? 6.236 7.652 -19.678 1.00 93.06 80 VAL A C 1
ATOM 638 O O . VAL A 1 80 ? 5.783 7.456 -20.805 1.00 93.06 80 VAL A O 1
ATOM 641 N N . THR A 1 81 ? 5.830 6.929 -18.637 1.00 94.44 81 THR A N 1
ATOM 642 C CA . THR A 1 81 ? 4.774 5.918 -18.778 1.00 94.44 81 THR A CA 1
ATOM 643 C C . THR A 1 81 ? 3.406 6.586 -18.941 1.00 94.44 81 THR A C 1
ATOM 645 O O . THR A 1 81 ? 2.928 7.272 -18.039 1.00 94.44 81 THR A O 1
ATOM 648 N N . LEU A 1 82 ? 2.754 6.350 -20.080 1.00 94.88 82 LEU A N 1
ATOM 649 C CA . LEU A 1 82 ? 1.427 6.878 -20.409 1.00 94.88 82 LEU A CA 1
ATOM 650 C C . LEU A 1 82 ? 0.302 5.914 -20.018 1.00 94.88 82 LEU A C 1
ATOM 652 O O . LEU A 1 82 ? -0.767 6.349 -19.584 1.00 94.88 82 LEU A O 1
ATOM 656 N N . ALA A 1 83 ? 0.530 4.607 -20.168 1.00 94.75 83 ALA A N 1
ATOM 657 C CA . ALA A 1 83 ? -0.469 3.592 -19.851 1.00 94.75 83 ALA A CA 1
ATOM 658 C C . ALA A 1 83 ? 0.148 2.245 -19.467 1.00 94.75 83 ALA A C 1
ATOM 660 O O . ALA A 1 83 ? 1.258 1.921 -19.888 1.00 94.75 83 ALA A O 1
ATOM 661 N N . ILE A 1 84 ? -0.609 1.437 -18.724 1.00 95.31 84 ILE A N 1
ATOM 662 C CA . ILE A 1 84 ? -0.268 0.049 -18.385 1.00 95.31 84 ILE A CA 1
ATOM 663 C C . ILE A 1 84 ? -1.445 -0.847 -18.758 1.00 95.31 84 ILE A C 1
ATOM 665 O O . ILE A 1 84 ? -2.583 -0.567 -18.385 1.00 95.31 84 ILE A O 1
ATOM 669 N N . LEU A 1 85 ? -1.165 -1.934 -19.473 1.00 95.75 85 LEU A N 1
ATOM 670 C CA . LEU A 1 85 ? -2.108 -3.011 -19.743 1.00 95.75 85 LEU A CA 1
ATOM 671 C C . LEU A 1 85 ? -1.860 -4.145 -18.747 1.00 95.75 85 LEU A C 1
ATOM 673 O O . LEU A 1 85 ? -0.744 -4.657 -18.648 1.00 95.75 85 LEU A O 1
ATOM 677 N N . GLN A 1 86 ? -2.898 -4.553 -18.028 1.00 95.25 86 GLN A N 1
ATOM 678 C CA . GLN A 1 86 ? -2.841 -5.625 -17.036 1.00 95.25 86 GLN A CA 1
ATOM 679 C C . GLN A 1 86 ? -3.906 -6.683 -17.321 1.00 95.25 86 GLN A C 1
ATOM 681 O O . GLN A 1 86 ? -4.931 -6.396 -17.943 1.00 95.25 86 GLN A O 1
ATOM 686 N N . GLY A 1 87 ? -3.677 -7.905 -16.843 1.00 92.31 87 GLY A N 1
ATOM 687 C CA . GLY A 1 87 ? -4.701 -8.944 -16.810 1.00 92.31 87 GLY A CA 1
ATOM 688 C C . GLY A 1 87 ? -5.886 -8.497 -15.956 1.00 92.31 87 GLY A C 1
ATOM 689 O O . GLY A 1 87 ? -5.715 -8.026 -14.830 1.00 92.31 87 GLY A O 1
ATOM 690 N N . TYR A 1 88 ? -7.094 -8.633 -16.491 1.00 89.50 88 TYR A N 1
ATOM 691 C CA . TYR A 1 88 ? -8.313 -8.319 -15.763 1.00 89.50 88 TYR A CA 1
ATOM 692 C C . TYR A 1 88 ? -8.577 -9.389 -14.702 1.00 89.50 88 TYR A C 1
ATOM 694 O O . TYR A 1 88 ? -8.539 -10.586 -14.981 1.00 89.50 88 TYR A O 1
ATOM 702 N N . VAL A 1 89 ? -8.872 -8.957 -13.476 1.00 87.81 89 VAL A N 1
ATOM 703 C CA . VAL A 1 89 ? -9.220 -9.852 -12.369 1.00 87.81 89 VAL A CA 1
ATOM 704 C C . VAL A 1 89 ? -10.705 -9.678 -12.055 1.00 87.81 89 VAL A C 1
ATOM 706 O O . VAL A 1 89 ? -11.067 -8.665 -11.452 1.00 87.81 89 VAL A O 1
ATOM 709 N N . PRO A 1 90 ? -11.578 -10.644 -12.406 1.00 84.19 90 PRO A N 1
ATOM 710 C CA . PRO A 1 90 ? -12.986 -10.596 -12.028 1.00 84.19 90 PRO A CA 1
ATOM 711 C C . PRO A 1 90 ? -13.137 -10.541 -10.505 1.00 84.19 90 PRO A C 1
ATOM 713 O O . PRO A 1 90 ? -12.680 -11.439 -9.790 1.00 84.19 90 PRO A O 1
ATOM 716 N N . ASN A 1 91 ? -13.772 -9.485 -10.008 1.00 84.00 91 ASN A N 1
ATOM 717 C CA . ASN A 1 91 ? -13.901 -9.196 -8.583 1.00 84.00 91 ASN A CA 1
ATOM 718 C C . ASN A 1 91 ? -15.296 -8.642 -8.250 1.00 84.00 91 ASN A C 1
ATOM 720 O O . ASN A 1 91 ? -16.045 -8.247 -9.142 1.00 84.00 91 ASN A O 1
ATOM 724 N N . GLY A 1 92 ? -15.659 -8.677 -6.967 1.00 78.75 92 GLY A N 1
ATOM 725 C CA . GLY A 1 92 ? -16.931 -8.155 -6.456 1.00 78.75 92 GLY A CA 1
ATOM 726 C C . GLY A 1 92 ? -16.862 -6.701 -5.982 1.00 78.75 92 GLY A C 1
ATOM 727 O O . GLY A 1 92 ? -17.839 -6.214 -5.423 1.00 78.75 92 GLY A O 1
ATOM 728 N N . GLY A 1 93 ? -15.722 -6.033 -6.171 1.00 85.00 93 GLY A N 1
ATOM 729 C CA . GLY A 1 93 ? -15.385 -4.750 -5.564 1.00 85.00 93 GLY A CA 1
ATOM 730 C C . GLY A 1 93 ? -14.052 -4.809 -4.818 1.00 85.00 93 GLY A C 1
ATOM 731 O O . GLY A 1 93 ? -13.349 -5.826 -4.826 1.00 85.00 93 GLY A O 1
ATOM 732 N N . ASP A 1 94 ? -13.703 -3.704 -4.170 1.00 86.38 94 ASP A N 1
ATOM 733 C CA . ASP A 1 94 ? -12.540 -3.633 -3.293 1.00 86.38 94 ASP A CA 1
ATOM 734 C C . ASP A 1 94 ? -12.854 -4.142 -1.873 1.00 86.38 94 ASP A C 1
ATOM 736 O O . ASP A 1 94 ? -14.010 -4.347 -1.485 1.00 86.38 94 ASP A O 1
ATOM 740 N N . ALA A 1 95 ? -11.806 -4.379 -1.084 1.00 89.94 95 ALA A N 1
ATOM 741 C CA . ALA A 1 95 ? -11.958 -4.850 0.284 1.00 89.94 95 ALA A CA 1
ATOM 742 C C . ALA A 1 95 ? -12.558 -3.778 1.209 1.00 89.94 95 ALA A C 1
ATOM 744 O O . ALA A 1 95 ? -13.087 -4.130 2.254 1.00 89.94 95 ALA A O 1
ATOM 745 N N . TRP A 1 96 ? -12.520 -2.492 0.840 1.00 89.62 96 TRP A N 1
ATOM 746 C CA . TRP A 1 96 ? -13.100 -1.418 1.646 1.00 89.62 96 TRP A CA 1
ATOM 747 C C . TRP A 1 96 ? -14.625 -1.508 1.675 1.00 89.62 96 TRP A C 1
ATOM 749 O O . TRP A 1 96 ? -15.214 -1.548 2.754 1.00 89.62 96 TRP A O 1
ATOM 759 N N . TYR A 1 97 ? -15.269 -1.607 0.511 1.00 86.88 97 TYR A N 1
ATOM 760 C CA . TYR A 1 97 ? -16.722 -1.773 0.449 1.00 86.88 97 TYR A CA 1
ATOM 761 C C . TYR A 1 97 ? -17.172 -3.105 1.042 1.00 86.88 97 TYR A C 1
ATOM 763 O O . TYR A 1 97 ? -18.170 -3.135 1.757 1.00 86.88 97 TYR A O 1
ATOM 771 N N . TYR A 1 98 ? -16.404 -4.177 0.829 1.00 88.81 98 TYR A N 1
ATOM 772 C CA . TYR A 1 98 ? -16.657 -5.453 1.495 1.00 88.81 98 TYR A CA 1
ATOM 773 C C . TYR A 1 98 ? -16.637 -5.315 3.029 1.00 88.81 98 TYR A C 1
ATOM 775 O O . TYR A 1 98 ? -17.567 -5.763 3.696 1.00 88.81 98 TYR A O 1
ATOM 783 N N . THR A 1 99 ? -15.625 -4.649 3.596 1.00 91.81 99 THR A N 1
ATOM 784 C CA . THR A 1 99 ? -15.555 -4.381 5.041 1.00 91.81 99 THR A CA 1
ATOM 785 C C . THR A 1 99 ? -16.743 -3.550 5.521 1.00 91.81 99 THR A C 1
ATOM 787 O O . THR A 1 99 ? -17.313 -3.859 6.564 1.00 91.81 99 THR A O 1
ATOM 790 N N . LEU A 1 100 ? -17.139 -2.509 4.782 1.00 92.12 100 LEU A N 1
ATOM 791 C CA . LEU A 1 100 ? -18.284 -1.675 5.156 1.00 92.12 100 LEU A CA 1
ATOM 792 C C . LEU A 1 100 ? -19.604 -2.452 5.151 1.00 92.12 100 LEU A C 1
ATOM 794 O O . LEU A 1 100 ? -20.425 -2.239 6.041 1.00 92.12 100 LEU A O 1
ATOM 798 N N . ASP A 1 101 ? -19.805 -3.346 4.182 1.00 89.44 101 ASP A N 1
ATOM 799 C CA . ASP A 1 101 ? -20.996 -4.197 4.124 1.00 89.44 101 ASP A CA 1
ATOM 800 C C . ASP A 1 101 ? -21.048 -5.146 5.334 1.00 89.44 101 ASP A C 1
ATOM 802 O O . ASP A 1 101 ? -22.075 -5.221 6.005 1.00 89.44 101 ASP A O 1
ATOM 806 N N . VAL A 1 102 ? -19.923 -5.780 5.688 1.00 91.06 102 VAL A N 1
ATOM 807 C CA . VAL A 1 102 ? -19.830 -6.626 6.892 1.00 91.06 102 VAL A CA 1
ATOM 808 C C . VAL A 1 102 ? -20.099 -5.827 8.167 1.00 91.06 102 VAL A C 1
ATOM 810 O O . VAL A 1 102 ? -20.839 -6.289 9.029 1.00 91.06 102 VAL A O 1
ATOM 813 N N . LEU A 1 103 ? -19.503 -4.639 8.312 1.00 92.31 103 LEU A N 1
ATOM 814 C CA . LEU A 1 103 ? -19.705 -3.801 9.497 1.00 92.31 103 LEU A CA 1
ATOM 815 C C . LEU A 1 103 ? -21.164 -3.369 9.639 1.00 92.31 103 LEU A C 1
ATOM 817 O O . LEU A 1 103 ? -21.691 -3.348 10.749 1.00 92.31 103 LEU A O 1
ATOM 821 N N . GLN A 1 104 ? -21.820 -3.036 8.528 1.00 91.94 104 GLN A N 1
ATOM 822 C CA . GLN A 1 104 ? -23.236 -2.700 8.540 1.00 91.94 104 GLN A CA 1
ATOM 823 C C . GLN A 1 104 ? -24.077 -3.886 9.031 1.00 91.94 104 GLN A C 1
ATOM 825 O O . GLN A 1 104 ? -24.867 -3.717 9.959 1.00 91.94 104 GLN A O 1
ATOM 830 N N . ASP A 1 105 ? -23.877 -5.070 8.450 1.00 89.69 105 ASP A N 1
ATOM 831 C CA . ASP A 1 105 ? -24.625 -6.270 8.831 1.00 89.69 105 ASP A CA 1
ATOM 832 C C . ASP A 1 105 ? -24.347 -6.652 10.303 1.00 89.69 105 ASP A C 1
ATOM 834 O O . ASP A 1 105 ? -25.275 -6.988 11.039 1.00 89.69 105 ASP A O 1
ATOM 838 N N . PHE A 1 106 ? -23.103 -6.504 10.774 1.00 89.56 106 PHE A N 1
ATOM 839 C CA . PHE A 1 106 ? -22.730 -6.683 12.182 1.00 89.56 106 PHE A CA 1
ATOM 840 C C . PHE A 1 106 ? -23.536 -5.768 13.114 1.00 89.56 106 PHE A C 1
ATOM 842 O O . PHE A 1 106 ? -24.158 -6.241 14.066 1.00 89.56 106 PHE A O 1
ATOM 849 N N . PHE A 1 107 ? -23.568 -4.460 12.842 1.00 89.38 107 PHE A N 1
ATOM 850 C CA . PHE A 1 107 ? -24.318 -3.518 13.676 1.00 89.38 107 PHE A CA 1
ATOM 851 C C . PHE A 1 107 ? -25.829 -3.772 13.634 1.00 89.38 107 PHE A C 1
ATOM 853 O O . PHE A 1 107 ? -26.500 -3.586 14.649 1.00 89.38 107 PHE A O 1
ATOM 860 N N . GLU A 1 108 ? -26.378 -4.204 12.496 1.00 90.62 108 GLU A N 1
ATOM 861 C CA . GLU A 1 108 ? -27.787 -4.601 12.387 1.00 90.62 108 GLU A CA 1
ATOM 862 C C . GLU A 1 108 ? -28.097 -5.817 13.281 1.00 90.62 108 GLU A C 1
ATOM 864 O O . GLU A 1 108 ? -29.081 -5.790 14.023 1.00 90.62 108 GLU A O 1
ATOM 869 N N . GLN A 1 109 ? -27.234 -6.838 13.290 1.00 88.12 109 GLN A N 1
ATOM 870 C CA . GLN A 1 109 ? -27.4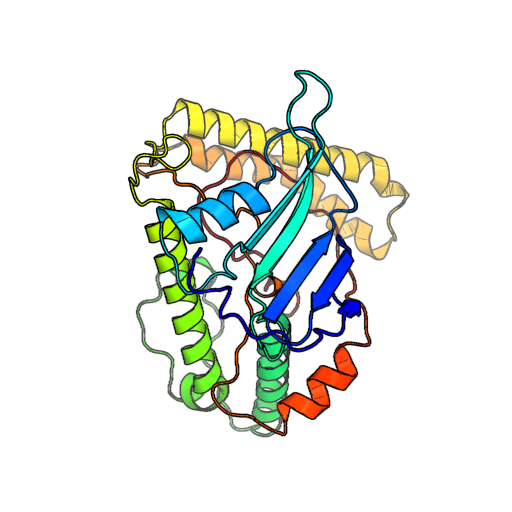05 -8.039 14.119 1.00 88.12 109 GLN A CA 1
ATOM 871 C C . GLN A 1 109 ? -27.251 -7.760 15.619 1.00 88.12 109 GLN A C 1
ATOM 873 O O . GLN A 1 109 ? -28.062 -8.231 16.419 1.00 88.12 109 GLN A O 1
ATOM 878 N N . VAL A 1 110 ? -26.251 -6.962 16.009 1.00 86.75 110 VAL A N 1
ATOM 879 C CA . VAL A 1 110 ? -26.041 -6.574 17.414 1.00 86.75 110 VAL A CA 1
ATOM 880 C C . VAL A 1 110 ? -27.232 -5.772 17.934 1.00 86.75 110 VAL A C 1
ATOM 882 O O . VAL A 1 110 ? -27.721 -6.029 19.029 1.00 86.75 110 VAL A O 1
ATOM 885 N N . ARG A 1 111 ? -27.768 -4.841 17.132 1.00 87.25 111 ARG A N 1
ATOM 886 C CA . ARG A 1 111 ? -28.971 -4.077 17.502 1.00 87.25 111 ARG A CA 1
ATOM 887 C C . ARG A 1 111 ? -30.218 -4.947 17.653 1.00 87.25 111 ARG A C 1
ATOM 889 O O . ARG A 1 111 ? -31.112 -4.570 18.406 1.00 87.25 111 ARG A O 1
ATOM 896 N N . ALA A 1 112 ? -30.296 -6.063 16.933 1.00 87.56 112 ALA A N 1
ATOM 897 C CA . ALA A 1 112 ? -31.395 -7.018 17.036 1.00 87.56 112 ALA A CA 1
ATOM 898 C C . ALA A 1 112 ? -31.258 -7.979 18.234 1.00 87.56 112 ALA A C 1
ATOM 900 O O . ALA A 1 112 ? -32.223 -8.667 18.557 1.00 87.56 112 ALA A O 1
ATOM 901 N N . SER A 1 113 ? -30.098 -8.000 18.901 1.00 82.75 113 SER A N 1
ATOM 902 C CA . SER A 1 113 ? -29.765 -8.931 19.987 1.00 82.75 113 SER A CA 1
ATOM 903 C C . SER A 1 113 ? -29.478 -8.174 21.296 1.00 82.75 113 SER A C 1
ATOM 905 O O . SER A 1 113 ? -28.320 -8.015 21.682 1.00 82.75 113 SER A O 1
ATOM 907 N N . PRO A 1 114 ? -30.516 -7.680 21.999 1.00 68.75 114 PRO A N 1
ATOM 908 C CA . PRO A 1 114 ? -30.362 -6.819 23.177 1.00 68.75 114 PRO A CA 1
ATOM 909 C C . PRO A 1 114 ? -29.733 -7.508 24.403 1.00 68.75 114 PRO A C 1
ATOM 911 O O . PRO A 1 114 ? -29.352 -6.820 25.344 1.00 68.75 114 PRO A O 1
ATOM 914 N N . GLU A 1 115 ? -29.607 -8.837 24.399 1.00 76.12 115 GLU A N 1
ATOM 915 C CA . GLU A 1 115 ? -28.998 -9.624 25.486 1.00 76.12 115 GLU A CA 1
ATOM 916 C C . GLU A 1 115 ? -27.473 -9.801 25.345 1.00 76.12 115 GLU A C 1
ATOM 918 O O . GLU A 1 115 ? -26.838 -10.454 26.174 1.00 76.12 115 GLU A O 1
ATOM 923 N N . LEU A 1 116 ? -26.857 -9.230 24.303 1.00 74.81 116 LEU A N 1
ATOM 924 C CA . LEU A 1 116 ? -25.408 -9.288 24.125 1.00 74.81 116 LEU A CA 1
ATOM 925 C C . LEU A 1 116 ? -24.690 -8.546 25.258 1.00 74.81 116 LEU A C 1
ATOM 927 O O . LEU A 1 116 ? -24.812 -7.331 25.394 1.00 74.81 116 LEU A O 1
ATOM 931 N N . ASN A 1 117 ? -23.864 -9.269 26.013 1.00 74.25 117 ASN A N 1
ATOM 932 C CA . ASN A 1 117 ? -22.877 -8.678 26.912 1.00 74.25 117 ASN A CA 1
ATOM 933 C C . ASN A 1 117 ? -21.575 -8.431 26.133 1.00 74.25 117 ASN A C 1
ATOM 935 O O . ASN A 1 117 ? -20.826 -9.385 25.896 1.00 74.25 117 ASN A O 1
ATOM 939 N N . PRO A 1 118 ? -21.282 -7.188 25.700 1.00 70.06 118 PRO A N 1
ATOM 940 C CA . PRO A 1 118 ? -20.064 -6.914 24.957 1.00 70.06 118 PRO A CA 1
ATOM 941 C C . PRO A 1 118 ? -18.833 -7.153 25.844 1.00 70.06 118 PRO A C 1
ATOM 943 O O . PRO A 1 118 ? -18.850 -6.820 27.034 1.00 70.06 118 PRO A O 1
ATOM 946 N N . PRO A 1 119 ? -17.737 -7.696 25.286 1.00 69.25 119 PRO A N 1
ATOM 947 C CA . PRO A 1 119 ? -16.486 -7.788 26.019 1.00 69.25 119 PRO A CA 1
ATOM 948 C C . PRO A 1 119 ? -15.995 -6.378 26.393 1.00 69.25 119 PRO A C 1
ATOM 950 O O . PRO A 1 119 ? -16.238 -5.424 25.646 1.00 69.25 119 PRO A O 1
ATOM 953 N N . PRO A 1 120 ? -15.282 -6.219 27.521 1.00 69.81 120 PRO A N 1
ATOM 954 C CA . PRO A 1 120 ? -14.806 -4.915 27.963 1.00 69.81 120 PRO A CA 1
ATOM 955 C C . PRO A 1 120 ? -13.935 -4.243 26.890 1.00 69.81 120 PRO A C 1
ATOM 957 O O . PRO A 1 120 ? -12.915 -4.783 26.453 1.00 69.81 120 PRO A O 1
ATOM 960 N N . THR A 1 121 ? -14.330 -3.038 26.478 1.00 66.25 121 THR A N 1
ATOM 961 C CA . THR A 1 121 ? -13.551 -2.172 25.587 1.00 66.25 121 THR A CA 1
ATOM 962 C C . THR A 1 121 ? -12.411 -1.526 26.369 1.00 66.25 121 THR A C 1
ATOM 964 O O . THR A 1 121 ? -12.647 -0.922 27.411 1.00 66.25 121 THR A O 1
ATOM 967 N N . GLY A 1 122 ? -11.171 -1.615 25.881 1.00 54.66 122 GLY A N 1
ATOM 968 C CA . GLY A 1 122 ? -10.047 -0.964 26.574 1.00 54.66 122 GLY A CA 1
ATOM 969 C C . GLY A 1 122 ? -8.645 -1.264 26.055 1.00 54.66 122 GLY A C 1
ATOM 970 O O . GLY A 1 122 ? -7.663 -0.770 26.602 1.00 54.66 122 GLY A O 1
ATOM 971 N N . ARG A 1 123 ? -8.510 -2.064 24.998 1.00 61.88 123 ARG A N 1
ATOM 972 C CA . ARG A 1 123 ? -7.203 -2.350 24.410 1.00 61.88 123 ARG A CA 1
ATOM 973 C C . ARG A 1 123 ? -6.892 -1.290 23.359 1.00 61.88 123 ARG A C 1
ATOM 975 O O . ARG A 1 123 ? -7.494 -1.275 22.292 1.00 61.88 123 ARG A O 1
ATOM 982 N N . GLY A 1 124 ? -5.965 -0.386 23.678 1.00 63.91 124 GLY A N 1
ATOM 983 C CA . GLY A 1 124 ? -5.382 0.509 22.677 1.00 63.91 124 GLY A CA 1
ATOM 984 C C . GLY A 1 124 ? -4.700 -0.287 21.556 1.00 63.91 124 GLY A C 1
ATOM 985 O O . GLY A 1 124 ? -4.435 -1.478 21.707 1.00 63.91 124 GLY A O 1
ATOM 986 N N . ILE A 1 125 ? -4.360 0.371 20.443 1.00 61.19 125 ILE A N 1
ATOM 987 C CA . ILE A 1 125 ? -3.747 -0.278 19.263 1.00 61.19 125 ILE A CA 1
ATOM 988 C C . ILE A 1 125 ? -2.515 -1.128 19.627 1.00 61.19 125 ILE A C 1
ATOM 990 O O . ILE A 1 125 ? -2.308 -2.184 19.039 1.00 61.19 125 ILE A O 1
ATOM 994 N N . GLY A 1 126 ? -1.726 -0.723 20.629 1.00 67.75 126 GLY A N 1
ATOM 995 C CA . GLY A 1 126 ? -0.582 -1.514 21.108 1.00 67.75 126 GLY A CA 1
ATOM 996 C C . GLY A 1 126 ? -0.972 -2.915 21.592 1.00 67.75 126 GLY A C 1
ATOM 997 O O . GLY A 1 126 ? -0.325 -3.892 21.238 1.00 67.75 126 GLY A O 1
ATOM 998 N N . ALA A 1 127 ? -2.098 -3.038 22.290 1.00 72.94 127 ALA A N 1
ATOM 999 C CA . ALA A 1 127 ? -2.593 -4.322 22.770 1.00 72.94 127 ALA A CA 1
ATOM 1000 C C . ALA A 1 127 ? -3.194 -5.200 21.655 1.00 72.94 127 ALA A C 1
ATOM 1002 O O . ALA A 1 127 ? -3.349 -6.399 21.867 1.00 72.94 127 ALA A O 1
ATOM 1003 N N . LEU A 1 128 ? -3.513 -4.633 20.480 1.00 71.25 128 LEU A N 1
ATOM 1004 C CA . LEU A 1 128 ? -3.821 -5.412 19.271 1.00 71.25 128 LEU A CA 1
ATOM 1005 C C . LEU A 1 128 ? -2.549 -5.986 18.633 1.00 71.25 128 LEU A C 1
ATOM 1007 O O . LEU A 1 128 ? -2.580 -7.103 18.133 1.00 71.25 128 LEU A O 1
ATOM 1011 N N . LEU A 1 129 ? -1.434 -5.246 18.657 1.00 70.88 129 LEU A N 1
ATOM 1012 C CA . LEU A 1 129 ? -0.155 -5.714 18.103 1.00 70.88 129 LEU A CA 1
ATOM 1013 C C . LEU A 1 129 ? 0.452 -6.864 18.919 1.00 70.88 129 LEU A C 1
ATOM 1015 O O . LEU A 1 129 ? 1.140 -7.714 18.366 1.00 70.88 129 LEU A O 1
ATOM 1019 N N . GLU A 1 130 ? 0.184 -6.890 20.222 1.00 75.25 130 GLU A N 1
ATOM 1020 C CA . GLU A 1 130 ? 0.634 -7.937 21.149 1.00 75.25 130 GLU A CA 1
ATOM 1021 C C . GLU A 1 130 ? -0.379 -9.084 21.295 1.00 75.25 130 GLU A C 1
ATOM 1023 O O . GLU A 1 130 ? -0.155 -10.033 22.048 1.00 75.25 130 GLU A O 1
ATOM 1028 N N . TRP A 1 131 ? -1.520 -9.006 20.607 1.00 77.62 131 TRP A N 1
ATOM 1029 C CA . TRP A 1 131 ? -2.569 -10.005 20.725 1.00 77.62 131 TRP A CA 1
ATOM 1030 C C . TRP A 1 131 ? -2.167 -11.311 20.032 1.00 77.62 131 TRP A C 1
ATOM 1032 O O . TRP A 1 131 ? -1.898 -11.342 18.834 1.00 77.62 131 TRP A O 1
ATOM 1042 N N . GLN A 1 132 ? -2.156 -12.396 20.805 1.00 75.44 132 GLN A N 1
ATOM 1043 C CA . GLN A 1 132 ? -1.870 -13.762 20.341 1.00 75.44 132 GLN A CA 1
ATOM 1044 C C . GLN A 1 132 ? -3.035 -14.729 20.608 1.00 75.44 132 GLN A C 1
ATOM 1046 O O . GLN A 1 132 ? -2.873 -15.939 20.497 1.00 75.44 132 GLN A O 1
ATOM 1051 N N . GLY A 1 133 ? -4.186 -14.209 21.043 1.00 76.81 133 GLY A N 1
ATOM 1052 C CA . GLY A 1 133 ? -5.352 -15.031 21.359 1.00 76.81 133 GLY A CA 1
ATOM 1053 C C . GLY A 1 133 ? -6.103 -15.483 20.110 1.00 76.81 133 GLY A C 1
ATOM 1054 O O . GLY A 1 133 ? -5.856 -14.998 19.011 1.00 76.81 133 GLY A O 1
ATOM 1055 N N . GLU A 1 134 ? -7.069 -16.375 20.302 1.00 81.62 134 GLU A N 1
ATOM 1056 C CA . GLU A 1 134 ? -8.081 -16.671 19.288 1.00 81.62 134 GLU A CA 1
ATOM 1057 C C . GLU A 1 134 ? -9.255 -15.684 19.408 1.00 81.62 134 GLU A C 1
ATOM 1059 O O . GLU A 1 134 ? -9.537 -15.187 20.510 1.00 81.62 134 GLU A O 1
ATOM 1064 N N . PRO A 1 135 ? -9.953 -15.366 18.302 1.00 83.38 135 PRO A N 1
ATOM 1065 C CA . PRO A 1 135 ? -11.196 -14.607 18.361 1.00 83.38 135 PRO A CA 1
ATOM 1066 C C . PRO A 1 135 ? -12.211 -15.304 19.277 1.00 83.38 135 PRO A C 1
ATOM 1068 O O . PRO A 1 135 ? -12.313 -16.530 19.272 1.00 83.38 135 PRO A O 1
ATOM 1071 N N . SER A 1 136 ? -12.981 -14.531 20.048 1.00 85.25 136 SER A N 1
ATOM 1072 C CA . SER A 1 136 ? -14.036 -15.085 20.905 1.00 85.25 136 SER A CA 1
ATOM 1073 C C . SER A 1 136 ? -15.130 -15.779 20.087 1.00 85.25 136 SER A C 1
ATOM 1075 O O . SER A 1 136 ? -15.306 -15.490 18.904 1.00 85.25 136 SER A O 1
ATOM 1077 N N . GLU A 1 137 ? -15.920 -16.643 20.729 1.00 86.00 137 GLU A N 1
ATOM 1078 C CA . GLU A 1 137 ? -17.064 -17.309 20.085 1.00 86.00 137 GLU A CA 1
ATOM 1079 C C . GLU A 1 137 ? -18.047 -16.300 19.474 1.00 86.00 137 GLU A C 1
ATOM 1081 O O . GLU A 1 137 ? -18.432 -16.453 18.320 1.00 86.00 137 GLU A O 1
ATOM 1086 N N . LEU A 1 138 ? -18.337 -15.198 20.178 1.00 84.69 138 LEU A N 1
ATOM 1087 C CA . LEU A 1 138 ? -19.148 -14.097 19.642 1.00 84.69 138 LEU A CA 1
ATOM 1088 C C . LEU A 1 138 ? -18.509 -13.453 18.400 1.00 84.69 138 LEU A C 1
ATOM 1090 O O . LEU A 1 138 ? -19.196 -13.125 17.439 1.00 84.69 138 LEU A O 1
ATOM 1094 N N . ALA A 1 139 ? -17.185 -13.274 18.373 1.00 85.00 139 ALA A N 1
ATOM 1095 C CA . ALA A 1 139 ? -16.527 -12.753 17.176 1.00 85.00 139 ALA A CA 1
ATOM 1096 C C . ALA A 1 139 ? -16.634 -13.747 16.006 1.00 85.00 139 ALA A C 1
ATOM 1098 O O . ALA A 1 139 ? -16.851 -13.338 14.866 1.00 85.00 139 ALA A O 1
ATOM 1099 N N . GLN A 1 140 ? -16.525 -15.049 16.271 1.00 88.31 140 GLN A N 1
ATOM 1100 C CA . GLN A 1 140 ? -16.691 -16.073 15.239 1.00 88.31 140 GLN A CA 1
ATOM 1101 C C . GLN A 1 140 ? -18.126 -16.139 14.709 1.00 88.31 140 GLN A C 1
ATOM 1103 O O . GLN A 1 140 ? -18.320 -16.218 13.497 1.00 88.31 140 GLN A O 1
ATOM 1108 N N . GLU A 1 141 ? -19.119 -16.049 15.592 1.00 86.69 141 GLU A N 1
ATOM 1109 C CA . GLU A 1 141 ? -20.538 -16.067 15.240 1.00 86.69 141 GLU A CA 1
ATOM 1110 C C . GLU A 1 141 ? -20.914 -14.886 14.336 1.00 86.69 141 GLU A C 1
ATOM 1112 O O . GLU A 1 141 ? -21.501 -15.079 13.272 1.00 86.69 141 GLU A O 1
ATOM 1117 N N . TYR A 1 142 ? -20.521 -13.669 14.718 1.00 86.56 142 TYR A N 1
ATOM 1118 C CA . TYR A 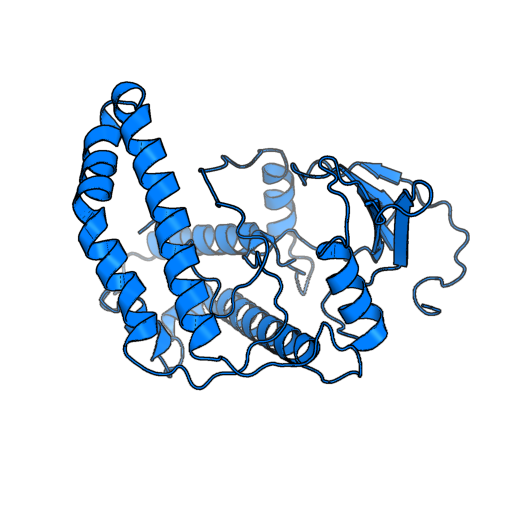1 142 ? -20.973 -12.459 14.033 1.00 86.56 142 TYR A CA 1
ATOM 1119 C C . TYR A 1 142 ? -20.078 -12.046 12.855 1.00 86.56 142 TYR A C 1
ATOM 1121 O O . TYR A 1 142 ? -20.565 -11.506 11.862 1.00 86.56 142 TYR A O 1
ATOM 1129 N N . ILE A 1 143 ? -18.759 -12.269 12.941 1.00 89.56 143 ILE A N 1
ATOM 1130 C CA . ILE A 1 143 ? -17.790 -11.792 11.937 1.00 89.56 143 ILE A CA 1
ATOM 1131 C C . ILE A 1 143 ? -16.806 -12.869 11.455 1.00 89.56 143 ILE A C 1
ATOM 1133 O O . ILE A 1 143 ? -15.827 -12.538 10.783 1.00 89.56 143 ILE A O 1
ATOM 1137 N N . GLY A 1 144 ? -17.057 -14.159 11.706 1.00 88.31 144 GLY A N 1
ATOM 1138 C CA . GLY A 1 144 ? -16.152 -15.260 11.334 1.00 88.31 144 GLY A CA 1
ATOM 1139 C C . GLY A 1 144 ? -15.723 -15.265 9.861 1.00 88.31 144 GLY A C 1
ATOM 1140 O O . GLY A 1 144 ? -14.539 -15.402 9.540 1.00 88.31 144 GLY A O 1
ATOM 1141 N N . GLY A 1 145 ? -16.656 -15.013 8.935 1.00 89.19 145 GLY A N 1
ATOM 1142 C CA . GLY A 1 145 ? -16.341 -14.912 7.502 1.00 89.19 145 GLY A CA 1
ATOM 1143 C C . GLY A 1 145 ? -15.386 -13.756 7.162 1.00 89.19 145 GLY A C 1
ATOM 1144 O O . GLY A 1 145 ? -14.523 -13.878 6.284 1.00 89.19 145 GLY A O 1
ATOM 1145 N N . TYR A 1 146 ? -15.492 -12.646 7.891 1.00 90.75 146 TYR A N 1
ATOM 1146 C CA . TYR A 1 146 ? -14.602 -11.500 7.741 1.00 90.75 146 TYR A CA 1
ATOM 1147 C C . TYR A 1 146 ? -13.241 -11.731 8.398 1.00 90.75 146 TYR A C 1
ATOM 1149 O O . TYR A 1 146 ? -12.222 -11.319 7.840 1.00 90.75 146 TYR A O 1
ATOM 1157 N N . LEU A 1 147 ? -13.194 -12.444 9.527 1.00 90.06 147 LEU A N 1
ATOM 1158 C CA . LEU A 1 147 ? -11.944 -12.864 10.165 1.00 90.06 147 LEU A CA 1
ATOM 1159 C C . LEU A 1 147 ? -11.119 -13.744 9.217 1.00 90.06 147 LEU A C 1
ATOM 1161 O O . LEU A 1 147 ? -9.935 -13.478 9.006 1.00 90.06 147 LEU A O 1
ATOM 1165 N N . ALA A 1 148 ? -11.753 -14.711 8.548 1.00 89.88 148 ALA A N 1
ATOM 1166 C CA . ALA A 1 148 ? -11.100 -15.533 7.530 1.00 89.88 148 ALA A CA 1
ATOM 1167 C C . ALA A 1 148 ? -10.569 -14.697 6.347 1.00 89.88 148 ALA A C 1
ATOM 1169 O O . ALA A 1 148 ? -9.444 -14.907 5.883 1.00 89.88 148 ALA A O 1
ATOM 1170 N N . SER A 1 149 ? -11.350 -13.719 5.877 1.00 91.38 149 SER A N 1
ATOM 1171 C CA . SER A 1 149 ? -10.934 -12.809 4.800 1.00 91.38 149 SER A CA 1
ATOM 1172 C C . SER A 1 149 ? -9.773 -11.902 5.220 1.00 91.38 149 SER A C 1
ATOM 1174 O O . SER A 1 149 ? -8.837 -11.701 4.447 1.00 91.38 149 SER A O 1
ATOM 1176 N N . SER A 1 150 ? -9.788 -11.411 6.459 1.00 90.81 150 SER A N 1
ATOM 1177 C CA . SER A 1 150 ? -8.724 -10.586 7.042 1.00 90.81 150 SER A CA 1
ATOM 1178 C C . SER A 1 150 ? -7.429 -11.381 7.215 1.00 90.81 150 SER A C 1
ATOM 1180 O O . SER A 1 150 ? -6.356 -10.900 6.849 1.00 90.81 150 SER A O 1
ATOM 1182 N N . ALA A 1 151 ? -7.522 -12.630 7.682 1.00 89.75 151 ALA A N 1
ATOM 1183 C CA . ALA A 1 151 ? -6.384 -13.541 7.776 1.00 89.75 151 ALA A CA 1
ATOM 1184 C C . ALA A 1 151 ? -5.778 -13.838 6.393 1.00 89.75 151 ALA A C 1
ATOM 1186 O O . ALA A 1 151 ? -4.555 -13.827 6.228 1.00 89.75 151 ALA A O 1
ATOM 1187 N N . LEU A 1 152 ? -6.620 -14.050 5.374 1.00 93.00 152 LEU A N 1
ATOM 1188 C CA . LEU A 1 152 ? -6.164 -14.220 3.995 1.00 93.00 152 LEU A CA 1
ATOM 1189 C C . LEU A 1 152 ? -5.472 -12.957 3.470 1.00 93.00 152 LEU A C 1
ATOM 1191 O O . LEU A 1 152 ? -4.391 -13.065 2.893 1.00 93.00 152 LEU A O 1
ATOM 1195 N N . LEU A 1 153 ? -6.053 -11.773 3.687 1.00 93.19 153 LEU A N 1
ATOM 1196 C CA . LEU A 1 153 ? -5.448 -10.500 3.293 1.00 93.19 153 LEU A CA 1
ATOM 1197 C C . LEU A 1 153 ? -4.074 -10.316 3.950 1.00 93.19 153 LEU A C 1
ATOM 1199 O O . LEU A 1 153 ? -3.110 -9.983 3.260 1.00 93.19 153 LEU A O 1
ATOM 1203 N N . GLY A 1 154 ? -3.958 -10.594 5.252 1.00 91.94 154 GLY A N 1
ATOM 1204 C CA . GLY A 1 154 ? -2.689 -10.560 5.983 1.00 91.94 154 GLY A CA 1
ATOM 1205 C C . GLY A 1 154 ? -1.643 -11.494 5.373 1.00 91.94 154 GLY A C 1
ATOM 1206 O O . GLY A 1 154 ? -0.526 -11.066 5.080 1.00 91.94 154 GLY A O 1
ATOM 1207 N N . ARG A 1 155 ? -2.028 -12.741 5.071 1.00 94.69 155 ARG A N 1
ATOM 1208 C CA . ARG A 1 155 ? -1.153 -13.713 4.402 1.00 94.69 155 ARG A CA 1
ATOM 1209 C C . ARG A 1 155 ? -0.697 -13.233 3.024 1.00 94.69 155 ARG A C 1
ATOM 1211 O O . ARG A 1 155 ? 0.499 -13.244 2.758 1.00 94.69 155 ARG A O 1
ATOM 1218 N N . ARG A 1 156 ? -1.613 -12.766 2.167 1.00 94.56 156 ARG A N 1
ATOM 1219 C CA . ARG A 1 156 ? -1.263 -12.269 0.820 1.00 94.56 156 ARG A CA 1
ATOM 1220 C C . ARG A 1 156 ? -0.372 -11.035 0.870 1.00 94.56 156 ARG A C 1
ATOM 1222 O O . ARG A 1 156 ? 0.524 -10.894 0.045 1.00 94.56 156 ARG A O 1
ATOM 1229 N N . THR A 1 157 ? -0.579 -10.175 1.863 1.00 94.62 157 THR A N 1
ATOM 1230 C CA . THR A 1 157 ? 0.277 -9.010 2.107 1.00 94.62 157 THR A CA 1
ATOM 1231 C C . THR A 1 157 ? 1.695 -9.447 2.478 1.00 94.62 157 THR A C 1
ATOM 1233 O O . THR A 1 157 ? 2.661 -8.939 1.913 1.00 94.62 157 THR A O 1
ATOM 1236 N N . ALA A 1 158 ? 1.834 -10.423 3.381 1.00 93.31 158 ALA A N 1
ATOM 1237 C CA . ALA A 1 158 ? 3.133 -10.973 3.761 1.00 93.31 158 ALA A CA 1
ATOM 1238 C C . ALA A 1 158 ? 3.836 -11.658 2.578 1.00 93.31 158 ALA A C 1
ATOM 1240 O O . ALA A 1 158 ? 5.002 -11.378 2.316 1.00 93.31 158 ALA A O 1
ATOM 1241 N N . GLU A 1 159 ? 3.124 -12.492 1.819 1.00 95.88 159 GLU A N 1
ATOM 1242 C CA . GLU A 1 159 ? 3.655 -13.145 0.617 1.00 95.88 159 GLU A CA 1
ATOM 1243 C C . GLU A 1 159 ? 4.122 -12.128 -0.434 1.00 95.88 159 GLU A C 1
ATOM 1245 O O . GLU A 1 159 ? 5.195 -12.303 -1.005 1.00 95.88 159 GLU A O 1
ATOM 1250 N N . MET A 1 160 ? 3.372 -11.040 -0.653 1.00 94.75 160 MET A N 1
ATOM 1251 C CA . MET A 1 160 ? 3.791 -9.951 -1.540 1.00 94.75 160 MET A CA 1
ATOM 1252 C C . MET A 1 160 ? 5.098 -9.317 -1.053 1.00 94.75 160 MET A C 1
ATOM 1254 O O . MET A 1 160 ? 6.013 -9.114 -1.844 1.00 94.75 160 MET A O 1
ATOM 1258 N N . HIS A 1 161 ? 5.222 -9.015 0.241 1.00 93.1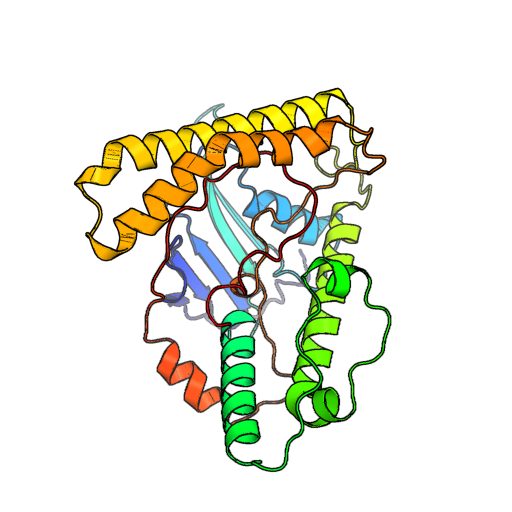9 161 HIS A N 1
ATOM 1259 C CA . HIS A 1 161 ? 6.454 -8.438 0.781 1.00 93.19 161 HIS A CA 1
ATOM 1260 C C . HIS A 1 161 ? 7.644 -9.397 0.711 1.00 93.19 161 HIS A C 1
ATOM 1262 O O . HIS A 1 161 ? 8.750 -8.949 0.422 1.00 93.19 161 HIS A O 1
ATOM 1268 N N . LEU A 1 162 ? 7.429 -10.698 0.918 1.00 93.50 162 LEU A N 1
ATOM 1269 C CA . LEU A 1 162 ? 8.458 -11.720 0.718 1.00 93.50 162 LEU A CA 1
ATOM 1270 C C . LEU A 1 162 ? 8.885 -11.799 -0.751 1.00 93.50 162 LEU A C 1
ATOM 1272 O O . LEU A 1 162 ? 10.076 -11.860 -1.035 1.00 93.50 162 LEU A O 1
ATOM 1276 N N . ALA A 1 163 ? 7.929 -11.729 -1.680 1.00 93.31 163 ALA A N 1
ATOM 1277 C CA . ALA A 1 163 ? 8.192 -11.698 -3.114 1.00 93.31 163 ALA A CA 1
ATOM 1278 C C . ALA A 1 163 ? 9.001 -10.454 -3.524 1.00 93.31 163 ALA A C 1
ATOM 1280 O O . ALA A 1 163 ? 9.942 -10.567 -4.299 1.00 93.31 163 ALA A O 1
ATOM 1281 N N . LEU A 1 164 ? 8.685 -9.281 -2.966 1.00 90.75 164 LEU A N 1
ATOM 1282 C CA . LEU A 1 164 ? 9.417 -8.026 -3.201 1.00 90.75 164 LEU A CA 1
ATOM 1283 C C . LEU A 1 164 ? 10.795 -7.972 -2.541 1.00 90.75 164 LEU A C 1
ATOM 1285 O O . LEU A 1 164 ? 11.629 -7.164 -2.936 1.00 90.75 164 LEU A O 1
ATOM 1289 N N . ALA A 1 165 ? 11.009 -8.790 -1.515 1.00 89.38 165 ALA A N 1
ATOM 1290 C CA . ALA A 1 165 ? 12.287 -8.948 -0.838 1.00 89.38 165 ALA A CA 1
ATOM 1291 C C . ALA A 1 165 ? 13.138 -10.072 -1.444 1.00 89.38 165 ALA A C 1
ATOM 1293 O O . ALA A 1 165 ? 14.258 -10.308 -0.985 1.00 89.38 165 ALA A O 1
ATOM 1294 N N . ALA A 1 166 ? 12.609 -10.804 -2.428 1.00 86.62 166 ALA A N 1
ATOM 1295 C CA . ALA A 1 166 ? 13.329 -11.896 -3.049 1.00 86.62 166 ALA A CA 1
ATOM 1296 C C . ALA A 1 166 ? 14.555 -11.334 -3.778 1.00 86.62 166 ALA A C 1
ATOM 1298 O O . ALA A 1 166 ? 14.453 -10.439 -4.616 1.00 86.62 166 ALA A O 1
ATOM 1299 N N . ASN A 1 167 ? 15.737 -11.867 -3.476 1.00 73.06 167 ASN A N 1
ATOM 1300 C CA . ASN A 1 167 ? 16.966 -11.474 -4.157 1.00 73.06 167 ASN A CA 1
ATOM 1301 C C . ASN A 1 167 ? 17.014 -12.101 -5.562 1.00 73.06 167 ASN A C 1
ATOM 1303 O O . ASN A 1 167 ? 17.719 -13.074 -5.811 1.00 73.06 167 ASN A O 1
ATOM 1307 N N . SER A 1 168 ? 16.202 -11.567 -6.473 1.00 76.25 168 SER A N 1
ATOM 1308 C CA . SER A 1 168 ? 15.991 -12.075 -7.832 1.00 76.25 168 SER A CA 1
ATOM 1309 C C . SER A 1 168 ? 17.014 -11.542 -8.849 1.00 76.25 168 SER A C 1
ATOM 1311 O O . SER A 1 168 ? 16.757 -11.580 -10.053 1.00 76.25 168 SER A O 1
ATOM 1313 N N . GLY A 1 169 ? 18.137 -10.985 -8.379 1.00 77.62 169 GLY A N 1
ATOM 1314 C CA . GLY A 1 169 ? 19.187 -10.388 -9.214 1.00 77.62 169 GLY A CA 1
ATOM 1315 C C . GLY A 1 169 ? 18.901 -8.969 -9.723 1.00 77.62 169 GLY A C 1
ATOM 1316 O O . GLY A 1 169 ? 19.725 -8.418 -10.446 1.00 77.62 169 GLY A O 1
ATOM 1317 N N . ASP A 1 170 ? 17.766 -8.368 -9.352 1.00 84.44 170 ASP A N 1
ATOM 1318 C CA . ASP A 1 170 ? 17.466 -6.963 -9.640 1.00 84.44 170 ASP A CA 1
ATOM 1319 C C . ASP A 1 170 ? 17.902 -6.086 -8.462 1.00 84.44 170 ASP A C 1
ATOM 1321 O O . ASP A 1 170 ? 17.324 -6.147 -7.374 1.00 84.44 170 ASP A O 1
ATOM 1325 N N . THR A 1 171 ? 18.913 -5.247 -8.689 1.00 85.69 171 THR A N 1
ATOM 1326 C CA . THR A 1 171 ? 19.491 -4.382 -7.656 1.00 85.69 171 THR A CA 1
ATOM 1327 C C . THR A 1 171 ? 18.494 -3.385 -7.071 1.00 85.69 171 THR A C 1
ATOM 1329 O O . THR A 1 171 ? 18.675 -2.969 -5.932 1.00 85.69 171 THR A O 1
ATOM 1332 N N . ALA A 1 172 ? 17.439 -3.009 -7.808 1.00 86.44 172 ALA A N 1
ATOM 1333 C CA . ALA A 1 172 ? 16.415 -2.082 -7.318 1.00 86.44 172 ALA A CA 1
ATOM 1334 C C . ALA A 1 172 ? 15.478 -2.710 -6.266 1.00 86.44 172 ALA A C 1
ATOM 1336 O O . ALA A 1 172 ? 14.760 -1.984 -5.570 1.00 86.44 172 ALA A O 1
ATOM 1337 N N . PHE A 1 173 ? 15.484 -4.043 -6.154 1.00 88.94 173 PHE A N 1
ATOM 1338 C CA . PHE A 1 173 ? 14.666 -4.829 -5.226 1.00 88.94 173 PHE A CA 1
ATOM 1339 C C . PHE A 1 173 ? 15.493 -5.544 -4.152 1.00 88.94 173 PHE A C 1
ATOM 1341 O O . PHE A 1 173 ? 14.926 -6.148 -3.242 1.00 88.94 173 PHE A O 1
ATOM 1348 N N . THR A 1 174 ? 16.823 -5.444 -4.213 1.00 89.38 174 THR A N 1
ATOM 1349 C CA . THR A 1 174 ? 17.711 -6.038 -3.216 1.00 89.38 174 THR A CA 1
ATOM 1350 C C . THR A 1 174 ? 17.420 -5.466 -1.825 1.00 89.38 174 THR A C 1
ATOM 1352 O O . THR A 1 174 ? 17.455 -4.247 -1.645 1.00 89.38 174 THR A O 1
ATOM 1355 N N . PRO A 1 175 ? 17.161 -6.319 -0.818 1.00 89.88 175 PRO A N 1
ATOM 1356 C CA . PRO A 1 175 ? 16.979 -5.861 0.550 1.00 89.88 175 PRO A CA 1
ATOM 1357 C C . PRO A 1 175 ? 18.221 -5.144 1.095 1.00 89.88 175 PRO A C 1
ATOM 1359 O O . PRO A 1 175 ? 19.348 -5.613 0.940 1.00 89.88 175 PRO A O 1
ATOM 1362 N N . GLU A 1 176 ? 18.013 -4.030 1.791 1.00 89.19 176 GLU A N 1
ATOM 1363 C CA . GLU A 1 176 ? 19.084 -3.202 2.349 1.00 89.19 176 GLU A CA 1
ATOM 1364 C C . GLU A 1 176 ? 18.983 -3.101 3.869 1.00 89.19 176 GLU A C 1
ATOM 1366 O O . GLU A 1 176 ? 17.893 -3.043 4.433 1.00 89.19 176 GLU A O 1
ATOM 1371 N N . GLN A 1 177 ? 20.114 -2.994 4.560 1.00 89.75 177 GLN A N 1
ATOM 1372 C CA . GLN A 1 177 ? 20.098 -2.791 6.008 1.00 89.75 177 GLN A CA 1
ATOM 1373 C C . GLN A 1 177 ? 19.577 -1.400 6.389 1.00 89.75 177 GLN A C 1
ATOM 1375 O O . GLN A 1 177 ? 19.875 -0.394 5.737 1.00 89.75 177 GLN A O 1
ATOM 1380 N N . PHE A 1 178 ? 18.818 -1.327 7.482 1.00 87.56 178 PHE A N 1
ATOM 1381 C CA . PHE A 1 178 ? 18.303 -0.066 8.009 1.00 87.56 178 PHE A CA 1
ATOM 1382 C C . PHE A 1 178 ? 19.430 0.729 8.695 1.00 87.56 178 PHE A C 1
ATOM 1384 O O . PHE A 1 178 ? 19.690 0.603 9.889 1.00 87.56 178 PHE A O 1
ATOM 1391 N N . SER A 1 179 ? 20.152 1.541 7.919 1.00 89.81 179 SER A N 1
ATOM 1392 C CA . SER A 1 179 ? 21.307 2.294 8.420 1.00 89.81 179 SER A CA 1
ATOM 1393 C C . SER A 1 179 ? 20.906 3.460 9.328 1.00 89.81 179 SER A C 1
ATOM 1395 O O . SER A 1 179 ? 19.857 4.077 9.139 1.00 89.81 179 SER A O 1
ATOM 1397 N N . THR A 1 180 ? 21.785 3.832 10.267 1.00 92.06 180 THR A N 1
ATOM 1398 C CA . THR A 1 180 ? 21.622 5.003 11.156 1.00 92.06 180 THR A CA 1
ATOM 1399 C C . THR A 1 180 ? 21.447 6.310 10.374 1.00 92.06 180 THR A C 1
ATOM 1401 O O . THR A 1 180 ? 20.610 7.146 10.725 1.00 92.06 180 THR A O 1
ATOM 1404 N N . LEU A 1 181 ? 22.185 6.461 9.267 1.00 92.00 181 LEU A N 1
ATOM 1405 C CA . LEU A 1 181 ? 22.055 7.583 8.333 1.00 92.00 181 LEU A CA 1
ATOM 1406 C C . LEU A 1 181 ? 20.654 7.646 7.722 1.00 92.00 181 LEU A C 1
ATOM 1408 O O . LEU A 1 181 ? 20.044 8.717 7.684 1.00 92.00 181 LEU A O 1
ATOM 1412 N N . TYR A 1 182 ? 20.117 6.499 7.302 1.00 89.31 182 TYR A N 1
ATOM 1413 C CA . TYR A 1 182 ? 18.764 6.433 6.774 1.00 89.31 182 TYR A CA 1
ATOM 1414 C C . TYR A 1 182 ? 17.710 6.732 7.851 1.00 89.31 182 TYR A C 1
ATOM 1416 O O . TYR A 1 182 ? 16.788 7.496 7.573 1.00 89.31 182 TYR A O 1
ATOM 1424 N N . GLN A 1 183 ? 17.857 6.245 9.094 1.00 91.00 183 GLN A N 1
ATOM 1425 C CA . GLN A 1 183 ? 16.922 6.608 10.181 1.00 91.00 183 GLN A CA 1
ATOM 1426 C C . GLN A 1 183 ? 16.886 8.121 10.401 1.00 91.00 183 GLN A C 1
ATOM 1428 O O . GLN A 1 183 ? 15.817 8.706 10.570 1.00 91.00 183 GLN A O 1
ATOM 1433 N N . ARG A 1 184 ? 18.059 8.770 10.381 1.00 92.75 184 ARG A N 1
ATOM 1434 C CA . ARG A 1 184 ? 18.159 10.224 10.522 1.00 92.75 184 ARG A CA 1
ATOM 1435 C C . ARG A 1 184 ? 17.509 10.940 9.341 1.00 92.75 184 ARG A C 1
ATOM 1437 O O . ARG A 1 184 ? 16.788 11.906 9.565 1.00 92.75 184 ARG A O 1
ATOM 1444 N N . SER A 1 185 ? 17.722 10.461 8.116 1.00 92.00 185 SER A N 1
ATOM 1445 C CA . SER A 1 185 ? 17.053 10.988 6.920 1.00 92.00 185 SER A CA 1
ATOM 1446 C C . SER A 1 185 ? 15.528 10.864 7.022 1.00 92.00 185 SER A C 1
ATOM 1448 O O . SER A 1 185 ? 14.824 11.843 6.782 1.00 92.00 185 SER A O 1
ATOM 1450 N N . LEU A 1 186 ? 15.018 9.715 7.477 1.00 91.88 186 LEU A N 1
ATOM 1451 C CA . LEU A 1 186 ? 13.591 9.482 7.696 1.00 91.88 186 LEU A CA 1
ATOM 1452 C C . LEU A 1 186 ? 13.013 10.429 8.756 1.00 91.88 186 LEU A C 1
ATOM 1454 O O . LEU A 1 186 ? 11.972 11.037 8.522 1.00 91.88 186 LEU A O 1
ATOM 1458 N N . TYR A 1 187 ? 13.701 10.614 9.888 1.00 92.75 187 TYR A N 1
ATOM 1459 C CA . TYR A 1 187 ? 13.306 11.594 10.905 1.00 92.75 187 TYR A CA 1
ATOM 1460 C C . TYR A 1 187 ? 13.211 13.013 10.332 1.00 92.75 187 TYR A C 1
ATOM 1462 O O . TYR A 1 187 ? 12.201 13.686 10.540 1.00 92.75 187 TYR A O 1
ATOM 1470 N N . GLN A 1 188 ? 14.226 13.457 9.583 1.00 94.06 188 GLN A N 1
ATOM 1471 C CA . GLN A 1 188 ? 14.207 14.783 8.962 1.00 94.06 188 GLN A CA 1
ATOM 1472 C C . GLN A 1 188 ? 13.064 14.909 7.949 1.00 94.06 188 GLN A C 1
ATOM 1474 O O . GLN A 1 188 ? 12.347 15.902 7.975 1.00 94.06 188 GLN A O 1
ATOM 1479 N N . GLY A 1 189 ? 12.825 13.881 7.129 1.00 94.00 189 GLY A N 1
ATOM 1480 C CA . GLY A 1 189 ? 11.698 13.848 6.196 1.00 94.00 189 GLY A CA 1
ATOM 1481 C C . GLY A 1 189 ? 10.341 13.962 6.896 1.00 94.00 189 GLY A C 1
ATOM 1482 O O . GLY A 1 189 ? 9.524 14.795 6.509 1.00 94.00 189 GLY A O 1
ATOM 1483 N N . MET A 1 190 ? 10.116 13.187 7.966 1.00 93.44 190 MET A N 1
ATOM 1484 C CA . MET A 1 190 ? 8.888 13.266 8.770 1.00 93.44 190 MET A CA 1
ATOM 1485 C C . MET A 1 190 ? 8.702 14.652 9.396 1.00 93.44 190 MET A C 1
ATOM 1487 O O . MET A 1 190 ? 7.605 15.208 9.347 1.00 93.44 190 MET A O 1
ATOM 1491 N N . ARG A 1 191 ? 9.773 15.226 9.960 1.00 94.25 191 ARG A N 1
ATOM 1492 C CA . ARG A 1 191 ? 9.752 16.558 10.578 1.00 94.25 191 ARG A CA 1
ATOM 1493 C C . ARG A 1 191 ? 9.446 17.650 9.555 1.00 94.25 191 ARG A C 1
ATOM 1495 O O . ARG A 1 191 ? 8.576 18.475 9.817 1.00 94.25 191 ARG A O 1
ATOM 1502 N N . SER A 1 192 ? 10.115 17.643 8.402 1.00 94.88 192 SER A N 1
ATOM 1503 C CA . SER A 1 192 ? 9.877 18.614 7.330 1.00 94.88 192 SER A CA 1
ATOM 1504 C C . SER A 1 192 ? 8.448 18.526 6.800 1.00 94.88 192 SER A C 1
ATOM 1506 O O . SER A 1 192 ? 7.756 19.539 6.774 1.00 94.88 192 SER A O 1
ATOM 1508 N N . ALA A 1 193 ? 7.964 17.321 6.477 1.00 94.25 193 ALA A N 1
ATOM 1509 C CA . ALA A 1 193 ? 6.606 17.132 5.969 1.00 94.25 193 ALA A CA 1
ATOM 1510 C C . ALA A 1 193 ? 5.539 17.603 6.973 1.00 94.25 193 ALA A C 1
ATOM 1512 O O . ALA A 1 193 ? 4.601 18.310 6.606 1.00 94.25 193 ALA A O 1
ATOM 1513 N N . ALA A 1 194 ? 5.684 17.253 8.254 1.00 94.12 194 ALA A N 1
ATOM 1514 C CA . ALA A 1 194 ? 4.762 17.716 9.288 1.00 94.12 194 ALA A CA 1
ATOM 1515 C C . ALA A 1 194 ? 4.847 19.235 9.502 1.00 94.12 194 ALA A C 1
ATOM 1517 O O . ALA A 1 194 ? 3.810 19.885 9.610 1.00 94.12 194 ALA A O 1
ATOM 1518 N N . GLY A 1 195 ? 6.052 19.813 9.498 1.00 95.19 195 GLY A N 1
ATOM 1519 C CA . GLY A 1 195 ? 6.249 21.260 9.592 1.00 95.19 195 GLY A CA 1
ATOM 1520 C C . GLY A 1 195 ? 5.577 22.022 8.446 1.00 95.19 195 GLY A C 1
ATOM 1521 O O . GLY A 1 195 ? 4.882 23.005 8.692 1.00 95.19 195 GLY A O 1
ATOM 1522 N N . GLU A 1 196 ? 5.704 21.542 7.207 1.00 95.88 196 GLU A N 1
ATOM 1523 C CA . GLU A 1 196 ? 5.033 22.118 6.032 1.00 95.88 196 GLU A CA 1
ATOM 1524 C C . GLU A 1 196 ? 3.502 22.061 6.152 1.00 95.88 196 GLU A C 1
ATOM 1526 O O . GLU A 1 196 ? 2.812 23.049 5.875 1.00 95.88 196 GLU A O 1
ATOM 1531 N N . VAL A 1 197 ? 2.956 20.926 6.606 1.00 95.81 197 VAL A N 1
ATOM 1532 C CA . VAL A 1 197 ? 1.509 20.755 6.818 1.00 95.81 197 VAL A CA 1
ATOM 1533 C C . VAL A 1 197 ? 1.003 21.683 7.921 1.00 95.81 197 VAL A C 1
ATOM 1535 O O . VAL A 1 197 ? 0.023 22.397 7.711 1.00 95.81 197 VAL A O 1
ATOM 1538 N N . LEU A 1 198 ? 1.682 21.737 9.069 1.00 95.69 198 LEU A N 1
ATOM 1539 C CA . LEU A 1 198 ? 1.309 22.607 10.187 1.00 95.69 198 LEU A CA 1
ATOM 1540 C C . LEU A 1 198 ? 1.437 24.088 9.819 1.00 95.69 198 LEU A C 1
ATOM 1542 O O . LEU A 1 198 ? 0.574 24.892 10.167 1.00 95.69 198 LEU A O 1
ATOM 1546 N N . GLN A 1 199 ? 2.464 24.466 9.056 1.00 96.19 199 GLN A N 1
ATOM 1547 C CA . GLN A 1 199 ? 2.594 25.824 8.530 1.00 96.19 199 GLN A CA 1
ATOM 1548 C C . GLN A 1 199 ? 1.458 26.165 7.558 1.00 96.19 199 GLN A C 1
ATOM 1550 O O . GLN A 1 199 ? 0.913 27.269 7.603 1.00 96.19 199 GLN A O 1
ATOM 1555 N N . THR A 1 200 ? 1.076 25.226 6.693 1.00 96.44 200 THR A N 1
ATOM 1556 C CA . THR A 1 200 ? -0.065 25.388 5.784 1.00 96.44 200 THR A CA 1
ATOM 1557 C C . THR A 1 200 ? -1.371 25.540 6.559 1.00 96.44 200 THR A C 1
ATOM 1559 O O . THR A 1 200 ? -2.172 26.413 6.223 1.00 96.44 200 THR A O 1
ATOM 1562 N N . LEU A 1 201 ? -1.563 24.758 7.624 1.00 95.69 201 LEU A N 1
ATOM 1563 C CA . LEU A 1 201 ? -2.719 24.868 8.511 1.00 95.69 201 LEU A CA 1
ATOM 1564 C C . LEU A 1 201 ? -2.771 26.247 9.181 1.00 95.69 201 LEU A C 1
ATOM 1566 O O . LEU A 1 201 ? -3.777 26.935 9.049 1.00 95.69 201 LEU A O 1
ATOM 1570 N N . ARG A 1 202 ? -1.663 26.709 9.782 1.00 95.81 202 ARG A N 1
ATOM 1571 C CA . ARG A 1 202 ? -1.543 28.054 10.382 1.00 95.81 202 ARG A CA 1
ATOM 1572 C C . ARG A 1 202 ? -1.929 29.165 9.409 1.00 95.81 202 ARG A C 1
ATOM 1574 O O . ARG A 1 202 ? -2.718 30.037 9.755 1.00 95.81 202 ARG A O 1
ATOM 1581 N N . LYS A 1 203 ? -1.417 29.110 8.173 1.00 96.50 203 LYS A N 1
ATOM 1582 C CA . LYS A 1 203 ? -1.711 30.101 7.118 1.00 96.50 203 LYS A CA 1
ATOM 1583 C C . LYS A 1 203 ? -3.183 30.124 6.700 1.00 96.50 203 LYS A C 1
ATOM 1585 O O . LYS A 1 203 ? -3.639 31.132 6.168 1.00 96.50 203 LYS A O 1
ATOM 1590 N N . ASN A 1 204 ? -3.913 29.026 6.895 1.00 95.94 204 ASN A N 1
ATOM 1591 C CA . ASN A 1 204 ? -5.304 28.890 6.469 1.00 95.94 204 ASN A CA 1
ATOM 1592 C C . ASN A 1 204 ? -6.300 28.811 7.637 1.00 95.94 204 ASN A C 1
ATOM 1594 O O . ASN A 1 204 ? -7.483 28.627 7.370 1.00 95.94 204 ASN A O 1
ATOM 1598 N N . LEU A 1 205 ? -5.870 29.011 8.892 1.00 93.94 205 LEU A N 1
ATOM 1599 C CA . LEU A 1 205 ? -6.750 28.974 10.070 1.00 93.94 205 LEU A CA 1
ATOM 1600 C C . LEU A 1 205 ? -7.970 29.887 9.911 1.00 93.94 205 LEU A C 1
ATOM 1602 O O . LEU A 1 205 ? -9.094 29.435 10.083 1.00 93.94 205 LEU A O 1
ATOM 1606 N N . GLY A 1 206 ? -7.763 31.137 9.489 1.00 92.81 206 GLY A N 1
ATOM 1607 C CA . GLY A 1 206 ? -8.852 32.103 9.293 1.00 92.81 206 GLY A CA 1
ATOM 1608 C C . GLY A 1 206 ? -9.821 31.774 8.149 1.00 92.81 206 GLY A C 1
ATOM 1609 O O . GLY A 1 206 ? -10.809 32.476 7.980 1.00 92.81 206 GLY A O 1
ATOM 1610 N N . LYS A 1 207 ? -9.547 30.736 7.346 1.00 95.31 207 LYS A N 1
ATOM 1611 C CA . LYS A 1 207 ? -10.436 30.253 6.274 1.00 95.31 207 LYS A CA 1
ATOM 1612 C C . LYS A 1 207 ? -11.205 28.994 6.670 1.00 95.31 207 LYS A C 1
ATOM 1614 O O . LYS A 1 207 ? -12.018 28.516 5.880 1.00 95.31 207 LYS A O 1
ATOM 1619 N N . LEU A 1 208 ? -10.903 28.409 7.828 1.00 93.81 208 LEU A N 1
ATOM 1620 C CA . LEU A 1 208 ? -11.578 27.202 8.278 1.00 93.81 208 LEU A CA 1
ATOM 1621 C C . LEU A 1 208 ? -12.973 27.541 8.819 1.00 93.81 208 LEU A C 1
ATOM 1623 O O . LEU A 1 208 ? -13.148 28.578 9.457 1.00 93.81 208 LEU A O 1
ATOM 1627 N N . PRO A 1 209 ? -13.958 26.653 8.612 1.00 95.12 209 PRO A N 1
ATOM 1628 C CA . PRO A 1 209 ? -15.226 26.709 9.326 1.00 95.12 209 PRO A CA 1
ATOM 1629 C C . PRO A 1 209 ? -15.015 26.751 10.845 1.00 95.12 209 PRO A C 1
ATOM 1631 O O . PRO A 1 209 ? -14.165 26.030 11.369 1.00 95.12 209 PRO A O 1
ATOM 1634 N N . GLU A 1 210 ? -15.837 27.527 11.557 1.00 93.88 210 GLU A N 1
ATOM 1635 C CA . GLU A 1 210 ? -15.686 27.751 13.005 1.00 93.88 210 GLU A CA 1
ATOM 1636 C C . GLU A 1 210 ? -15.647 26.455 13.826 1.00 93.88 210 GLU A C 1
ATOM 1638 O O . GLU A 1 210 ? -14.856 26.336 14.759 1.00 93.88 210 GLU A O 1
ATOM 1643 N N . HIS A 1 211 ? -16.428 25.442 13.433 1.00 94.44 211 HIS A N 1
ATOM 1644 C CA . HIS A 1 211 ? -16.476 24.151 14.125 1.00 94.44 211 HIS A CA 1
ATOM 1645 C C . HIS A 1 211 ? -15.160 23.353 14.060 1.00 94.44 211 HIS A C 1
ATOM 1647 O O . HIS A 1 211 ? -14.953 22.479 14.896 1.00 94.44 211 HIS A O 1
ATOM 1653 N N . LEU A 1 212 ? -14.262 23.648 13.109 1.00 94.56 212 LEU A N 1
ATOM 1654 C CA . LEU A 1 212 ? -12.957 22.980 12.978 1.00 94.56 212 LEU A CA 1
ATOM 1655 C C . LEU A 1 212 ? -11.818 23.739 13.671 1.00 94.56 212 LEU A C 1
ATOM 1657 O O . LEU A 1 212 ? -10.731 23.184 13.849 1.00 94.56 212 LEU A O 1
ATOM 1661 N N . LEU A 1 213 ? -12.034 24.998 14.068 1.00 93.75 213 LEU A N 1
ATOM 1662 C CA . LEU A 1 213 ? -10.998 25.823 14.698 1.00 93.75 213 LEU A CA 1
ATOM 1663 C C . LEU A 1 213 ? -10.434 25.208 15.991 1.00 93.75 213 LEU A C 1
ATOM 1665 O O . LEU A 1 213 ? -9.209 25.217 16.139 1.00 93.75 213 LEU A O 1
ATOM 1669 N N . PRO A 1 214 ? -11.243 24.631 16.908 1.00 95.19 214 PRO A N 1
ATOM 1670 C CA . PRO A 1 214 ? -10.708 24.035 18.132 1.00 95.19 214 PRO A CA 1
ATOM 1671 C C . PRO A 1 214 ? -9.754 22.865 17.857 1.00 95.19 214 PRO A C 1
ATOM 1673 O O . PRO A 1 214 ? -8.714 22.739 18.502 1.00 95.19 214 PRO A O 1
ATOM 1676 N N . GLU A 1 215 ? -10.081 22.017 16.882 1.00 94.31 215 GLU A N 1
ATOM 1677 C CA . GLU A 1 215 ? -9.268 20.853 16.514 1.00 94.31 215 GLU A CA 1
ATOM 1678 C C . GLU A 1 215 ? -7.988 21.262 15.782 1.00 94.31 215 GLU A C 1
ATOM 1680 O O . GLU A 1 215 ? -6.911 20.739 16.075 1.00 94.31 215 GLU A O 1
ATOM 1685 N N . ALA A 1 216 ? -8.087 22.235 14.871 1.00 94.31 216 ALA A N 1
ATOM 1686 C CA . ALA A 1 216 ? -6.941 22.770 14.146 1.00 94.31 216 ALA A CA 1
ATOM 1687 C C . ALA A 1 216 ? -5.927 23.438 15.089 1.00 94.31 216 ALA A C 1
ATOM 1689 O O . ALA A 1 216 ? -4.725 23.195 14.970 1.00 94.31 216 ALA A O 1
ATOM 1690 N N . THR A 1 217 ? -6.405 24.233 16.051 1.00 94.69 217 THR A N 1
ATOM 1691 C CA . THR A 1 217 ? -5.558 24.862 17.075 1.00 94.69 217 THR A CA 1
ATOM 1692 C C . THR A 1 217 ? -4.898 23.813 17.963 1.00 94.69 217 THR A C 1
ATOM 1694 O O . THR A 1 217 ? -3.680 23.842 18.124 1.00 94.69 217 THR A O 1
ATOM 1697 N N . ARG A 1 218 ? -5.656 22.813 18.437 1.00 94.94 218 ARG A N 1
ATOM 1698 C CA . ARG A 1 218 ? -5.108 21.705 19.236 1.00 94.94 218 ARG A CA 1
ATOM 1699 C C . ARG A 1 218 ? -3.987 20.965 18.501 1.00 94.94 218 ARG A C 1
ATOM 1701 O O . ARG A 1 218 ? -2.963 20.646 19.098 1.00 94.94 218 ARG A O 1
ATOM 1708 N N . LEU A 1 219 ? -4.155 20.698 17.204 1.00 93.94 219 LEU A N 1
ATOM 1709 C CA . LEU A 1 219 ? -3.125 20.042 16.394 1.00 93.94 219 LEU A CA 1
ATOM 1710 C C . LEU A 1 219 ? -1.852 20.897 16.272 1.00 93.94 219 LEU A C 1
ATOM 1712 O O . LEU A 1 219 ? -0.746 20.363 16.320 1.00 93.94 219 LEU A O 1
ATOM 1716 N N . ILE A 1 220 ? -2.001 22.217 16.130 1.00 95.56 220 ILE A N 1
ATOM 1717 C CA . ILE A 1 220 ? -0.878 23.164 16.077 1.00 95.56 220 ILE A CA 1
ATOM 1718 C C . ILE A 1 220 ? -0.127 23.210 17.412 1.00 95.56 220 ILE A C 1
ATOM 1720 O O . ILE A 1 220 ? 1.103 23.209 17.414 1.00 95.56 220 ILE A O 1
ATOM 1724 N N . GLU A 1 221 ? -0.840 23.226 18.537 1.00 96.12 221 GLU A N 1
ATOM 1725 C CA . GLU A 1 221 ? -0.250 23.227 19.883 1.00 96.12 221 GLU A CA 1
ATOM 1726 C C . GLU A 1 221 ? 0.531 21.936 20.179 1.00 96.12 221 GLU A C 1
ATOM 1728 O O . GLU A 1 221 ? 1.523 21.952 20.906 1.00 96.12 221 GLU A O 1
ATOM 1733 N N . GLN A 1 222 ? 0.138 20.817 19.562 1.00 95.69 222 GLN A N 1
ATOM 1734 C CA . GLN A 1 222 ? 0.822 19.529 19.685 1.00 95.69 222 GLN A CA 1
ATOM 1735 C C . GLN A 1 222 ? 2.073 19.384 18.801 1.00 95.69 222 GLN A C 1
ATOM 1737 O O . GLN A 1 222 ? 2.694 18.321 18.821 1.00 95.69 222 GLN A O 1
ATOM 1742 N N . GLU A 1 223 ? 2.490 20.412 18.051 1.00 95.50 223 GLU A N 1
ATOM 1743 C CA . GLU A 1 223 ? 3.657 20.346 17.152 1.00 95.50 223 GLU A CA 1
ATOM 1744 C C . GLU A 1 223 ? 4.919 19.827 17.853 1.00 95.50 223 GLU A C 1
ATOM 1746 O O . GLU A 1 223 ? 5.591 18.921 17.352 1.00 95.50 223 GLU A O 1
ATOM 1751 N N . GLN A 1 224 ? 5.227 20.368 19.033 1.00 96.06 224 GLN A N 1
ATOM 1752 C CA . GLN A 1 224 ? 6.424 19.982 19.772 1.00 96.06 224 GLN A CA 1
ATOM 1753 C C . GLN A 1 224 ? 6.348 18.519 20.234 1.00 96.06 224 GLN A C 1
ATOM 1755 O O . GLN A 1 224 ? 7.287 17.752 20.015 1.00 96.06 224 GLN A O 1
ATOM 1760 N N . ALA A 1 225 ? 5.199 18.102 20.776 1.00 95.75 225 ALA A N 1
ATOM 1761 C CA . ALA A 1 225 ? 4.960 16.717 21.181 1.00 95.75 225 ALA A CA 1
ATOM 1762 C C . ALA A 1 225 ? 5.040 15.744 19.988 1.00 95.75 225 ALA A C 1
ATOM 1764 O O . ALA A 1 225 ? 5.575 14.640 20.108 1.00 95.75 225 ALA A O 1
ATOM 1765 N N . LEU A 1 226 ? 4.561 16.158 18.810 1.00 94.19 226 LEU A N 1
ATOM 1766 C CA . LEU A 1 226 ? 4.655 15.389 17.571 1.00 94.19 226 LEU A CA 1
ATOM 1767 C C . LEU A 1 226 ? 6.115 15.196 17.134 1.00 94.19 226 LEU A C 1
ATOM 1769 O O . LEU A 1 226 ? 6.519 14.082 16.792 1.00 94.19 226 LEU A O 1
ATOM 1773 N N . PHE A 1 227 ? 6.930 16.252 17.171 1.00 95.12 227 PHE A N 1
ATOM 1774 C CA . PHE A 1 227 ? 8.348 16.158 16.816 1.00 95.12 227 PHE A CA 1
ATOM 1775 C C . PHE A 1 227 ? 9.153 15.328 17.816 1.00 95.12 227 PHE A C 1
ATOM 1777 O O . PHE A 1 227 ? 10.002 14.536 17.399 1.00 95.12 227 PHE A O 1
ATOM 1784 N N . GLU A 1 228 ? 8.858 15.437 19.110 1.00 94.88 228 GLU A N 1
ATOM 1785 C CA . GLU A 1 228 ? 9.438 14.569 20.140 1.00 94.88 228 GLU A CA 1
ATOM 1786 C C . GLU A 1 228 ? 9.063 13.102 19.920 1.00 94.88 228 GLU A C 1
ATOM 1788 O O . GLU A 1 228 ? 9.905 12.211 20.078 1.00 94.88 228 GLU A O 1
ATOM 1793 N N . HIS A 1 229 ? 7.827 12.841 19.485 1.00 92.88 229 HIS A N 1
ATOM 1794 C CA . HIS A 1 229 ? 7.393 11.505 19.104 1.00 92.88 229 HIS A CA 1
ATOM 1795 C C . HIS A 1 229 ? 8.186 10.976 17.902 1.00 92.88 229 HIS A C 1
ATOM 1797 O O . HIS A 1 229 ? 8.699 9.858 17.960 1.00 92.88 229 HIS A O 1
ATOM 1803 N N . PHE A 1 230 ? 8.364 11.772 16.841 1.00 93.75 230 PHE A N 1
ATOM 1804 C CA . PHE A 1 230 ? 9.182 11.378 15.686 1.00 93.75 230 PHE A CA 1
ATOM 1805 C C . PHE A 1 230 ? 10.638 11.116 16.061 1.00 93.75 230 PHE A C 1
ATOM 1807 O O . PHE A 1 230 ? 11.237 10.168 15.556 1.00 93.75 230 PHE A O 1
ATOM 1814 N N . GLN A 1 231 ? 11.205 11.902 16.979 1.00 93.88 231 GLN A N 1
ATOM 1815 C CA . GLN A 1 231 ? 12.585 11.736 17.435 1.00 93.88 231 GLN A CA 1
ATOM 1816 C C . GLN A 1 231 ? 12.826 10.376 18.111 1.00 93.88 231 GLN A C 1
ATOM 1818 O O . GLN A 1 231 ? 13.963 9.909 18.170 1.00 93.88 231 GLN A O 1
ATOM 1823 N N . ARG A 1 232 ? 11.780 9.680 18.581 1.00 91.62 232 ARG A N 1
ATOM 1824 C CA . ARG A 1 232 ? 11.918 8.322 19.138 1.00 91.62 232 ARG A CA 1
ATOM 1825 C C . ARG A 1 232 ? 12.575 7.352 18.152 1.00 91.62 232 ARG A C 1
ATOM 1827 O O . ARG A 1 232 ? 13.320 6.486 18.601 1.00 91.62 232 ARG A O 1
ATOM 1834 N N . ILE A 1 233 ? 12.393 7.545 16.841 1.00 90.12 233 ILE A N 1
ATOM 1835 C CA . ILE A 1 233 ? 12.995 6.695 15.801 1.00 90.12 233 ILE A CA 1
ATOM 1836 C C . ILE A 1 233 ? 14.530 6.748 15.784 1.00 90.12 233 ILE A C 1
ATOM 1838 O O . ILE A 1 233 ? 15.170 5.827 15.286 1.00 90.12 233 ILE A O 1
ATOM 1842 N N . THR A 1 234 ? 15.128 7.817 16.323 1.00 90.94 234 THR A N 1
ATOM 1843 C CA . THR A 1 234 ? 16.585 7.994 16.373 1.00 90.94 234 THR A CA 1
ATOM 1844 C C . THR A 1 234 ? 17.185 7.632 17.730 1.00 90.94 234 THR A C 1
ATOM 1846 O O . THR A 1 234 ? 18.395 7.746 17.892 1.00 90.94 234 THR A O 1
ATOM 1849 N N . ARG A 1 235 ? 16.370 7.252 18.728 1.00 90.31 235 ARG A N 1
ATOM 1850 C CA . ARG A 1 235 ? 16.853 6.946 20.091 1.00 90.31 235 ARG A CA 1
ATOM 1851 C C . ARG A 1 235 ? 17.537 5.585 20.185 1.00 90.31 235 ARG A C 1
ATOM 1853 O O . ARG A 1 235 ? 18.428 5.416 21.007 1.00 90.31 235 ARG A O 1
ATOM 1860 N N . ALA A 1 236 ? 17.120 4.634 19.356 1.00 88.94 236 ALA A N 1
ATOM 1861 C CA . ALA A 1 236 ? 17.708 3.307 19.274 1.00 88.94 236 ALA A CA 1
ATOM 1862 C C . ALA A 1 236 ? 17.970 2.944 17.810 1.00 88.94 236 ALA A C 1
ATOM 1864 O O . ALA A 1 236 ? 17.215 3.333 16.912 1.00 88.94 236 ALA A O 1
ATOM 1865 N N . LYS A 1 237 ? 19.041 2.179 17.575 1.00 89.50 237 LYS A N 1
ATOM 1866 C CA . LYS A 1 237 ? 19.289 1.581 16.263 1.00 89.50 237 LYS A CA 1
ATOM 1867 C C . LYS A 1 237 ? 18.134 0.630 15.952 1.00 89.50 237 LYS A C 1
ATOM 1869 O O . LYS A 1 237 ? 17.829 -0.248 16.753 1.00 89.50 237 LYS A O 1
ATOM 1874 N N . ILE A 1 238 ? 17.505 0.811 14.796 1.00 89.31 238 ILE A N 1
ATOM 1875 C CA . ILE A 1 238 ? 16.502 -0.127 14.295 1.00 89.31 238 ILE A CA 1
ATOM 1876 C C . ILE A 1 238 ? 17.257 -1.234 13.574 1.00 89.31 238 ILE A C 1
ATOM 1878 O O . ILE A 1 238 ? 17.915 -0.979 12.566 1.00 89.31 238 ILE A O 1
ATOM 1882 N N . ASP A 1 239 ? 17.173 -2.444 14.114 1.00 87.94 239 ASP A N 1
ATOM 1883 C CA . ASP A 1 239 ? 17.724 -3.639 13.487 1.00 87.94 239 ASP A CA 1
ATOM 1884 C C . ASP A 1 239 ? 16.656 -4.270 12.593 1.00 87.94 239 ASP A C 1
ATOM 1886 O O . ASP A 1 239 ? 15.825 -5.063 13.030 1.00 87.94 239 ASP A O 1
ATOM 1890 N N . ALA A 1 240 ? 16.595 -3.795 11.351 1.00 89.38 240 ALA A N 1
ATOM 1891 C CA . ALA A 1 240 ? 15.619 -4.241 10.371 1.00 89.38 240 ALA A CA 1
ATOM 1892 C C . ALA A 1 240 ? 16.201 -4.185 8.960 1.00 89.38 240 ALA A C 1
ATOM 1894 O O . ALA A 1 240 ? 17.186 -3.497 8.682 1.00 89.38 240 ALA A O 1
ATOM 1895 N N . THR A 1 241 ? 15.529 -4.867 8.042 1.00 88.38 241 THR A N 1
ATOM 1896 C CA . THR A 1 241 ? 15.841 -4.827 6.617 1.00 88.38 241 THR A CA 1
ATOM 1897 C C . THR A 1 241 ? 14.781 -4.013 5.880 1.00 88.38 241 THR A C 1
ATOM 1899 O O . THR A 1 241 ? 13.583 -4.142 6.127 1.00 88.38 241 THR A O 1
ATOM 1902 N N . ARG A 1 242 ? 15.226 -3.142 4.977 1.00 89.75 242 ARG A N 1
ATOM 1903 C CA . ARG A 1 242 ? 14.395 -2.369 4.057 1.00 89.75 242 ARG A CA 1
ATOM 1904 C C . ARG A 1 242 ? 14.222 -3.149 2.771 1.00 89.75 242 ARG A C 1
ATOM 1906 O O . ARG A 1 242 ? 15.193 -3.645 2.211 1.00 89.75 242 ARG A O 1
ATOM 1913 N N . THR A 1 243 ? 12.996 -3.191 2.284 1.00 90.94 243 THR A N 1
ATOM 1914 C CA . THR A 1 243 ? 12.635 -3.835 1.023 1.00 90.94 243 THR A CA 1
ATOM 1915 C C . THR A 1 243 ? 11.736 -2.895 0.231 1.00 90.94 243 THR A C 1
ATOM 1917 O O . THR A 1 243 ? 11.237 -1.894 0.763 1.00 90.94 243 THR A O 1
ATOM 1920 N N . ARG A 1 244 ? 11.519 -3.193 -1.053 1.00 89.69 244 ARG A N 1
ATOM 1921 C CA . ARG A 1 244 ? 10.483 -2.501 -1.823 1.00 89.69 244 ARG A CA 1
ATOM 1922 C C . ARG A 1 244 ? 9.108 -2.851 -1.250 1.00 89.69 244 ARG A C 1
ATOM 1924 O O . ARG A 1 244 ? 8.850 -3.975 -0.822 1.00 89.69 244 ARG A O 1
ATOM 1931 N N . ILE A 1 245 ? 8.216 -1.866 -1.241 1.00 89.56 245 ILE A N 1
ATOM 1932 C CA . ILE A 1 245 ? 6.842 -2.003 -0.756 1.00 89.56 245 ILE A CA 1
ATOM 1933 C C . ILE A 1 245 ? 5.862 -1.396 -1.760 1.00 89.56 245 ILE A C 1
ATOM 1935 O O . ILE A 1 245 ? 6.260 -0.636 -2.639 1.00 89.56 245 ILE A O 1
ATOM 1939 N N . HIS A 1 246 ? 4.570 -1.665 -1.575 1.00 87.94 246 HIS A N 1
ATOM 1940 C CA . HIS A 1 246 ? 3.502 -1.048 -2.367 1.00 87.94 246 HIS A CA 1
ATOM 1941 C C . HIS A 1 246 ? 3.428 0.486 -2.195 1.00 87.94 246 HIS A C 1
ATOM 1943 O O . HIS A 1 246 ? 3.042 1.194 -3.117 1.00 87.94 246 HIS A O 1
ATOM 1949 N N . GLY A 1 247 ? 3.765 1.025 -1.019 1.00 81.94 247 GLY A N 1
ATOM 1950 C CA . GLY A 1 247 ? 3.859 2.476 -0.775 1.00 81.94 247 GLY A CA 1
ATOM 1951 C C . GLY A 1 247 ? 2.540 3.224 -0.525 1.00 81.94 247 GLY A C 1
ATOM 1952 O O . GLY A 1 247 ? 2.582 4.321 0.022 1.00 81.94 247 GLY A O 1
ATOM 1953 N N . ASP A 1 248 ? 1.391 2.632 -0.858 1.00 84.69 248 ASP A N 1
ATOM 1954 C CA . ASP A 1 248 ? 0.041 3.178 -0.617 1.00 84.69 248 ASP A CA 1
ATOM 1955 C C . ASP A 1 248 ? -0.980 2.038 -0.455 1.00 84.69 248 ASP A C 1
ATOM 1957 O O . ASP A 1 248 ? -1.945 1.903 -1.201 1.00 84.69 248 ASP A O 1
ATOM 1961 N N . TYR A 1 249 ? -0.678 1.113 0.457 1.00 85.88 249 TYR A N 1
ATOM 1962 C CA . TYR A 1 249 ? -1.487 -0.086 0.656 1.00 85.88 249 TYR A CA 1
ATOM 1963 C C . TYR A 1 249 ? -2.625 0.197 1.638 1.00 85.88 249 TYR A C 1
ATOM 1965 O O . TYR A 1 249 ? -2.387 0.642 2.758 1.00 85.88 249 TYR A O 1
ATOM 1973 N N . HIS A 1 250 ? -3.864 -0.059 1.233 1.00 86.38 250 HIS A N 1
ATOM 1974 C CA . HIS A 1 250 ? -5.058 0.129 2.056 1.00 86.38 250 HIS A CA 1
ATOM 1975 C C . HIS A 1 250 ? -6.184 -0.801 1.578 1.00 86.38 250 HIS A C 1
ATOM 1977 O O . HIS A 1 250 ? -6.073 -1.443 0.542 1.00 86.38 250 HIS A O 1
ATOM 1983 N N . LEU A 1 251 ? -7.317 -0.880 2.283 1.00 89.44 251 LEU A N 1
ATOM 1984 C CA . LEU A 1 251 ? -8.390 -1.815 1.897 1.00 89.44 251 LEU A CA 1
ATOM 1985 C C . LEU A 1 251 ? -8.924 -1.575 0.473 1.00 89.44 251 LEU A C 1
ATOM 1987 O O . LEU A 1 251 ? -9.157 -2.528 -0.261 1.00 89.44 251 LEU A O 1
ATOM 1991 N N . ALA A 1 252 ? -9.021 -0.316 0.035 1.00 87.00 252 ALA A N 1
ATOM 1992 C CA . ALA A 1 252 ? -9.413 -0.014 -1.345 1.00 87.00 252 ALA A CA 1
ATOM 1993 C C . ALA A 1 252 ? -8.346 -0.370 -2.414 1.00 87.00 252 ALA A C 1
ATOM 1995 O O . ALA A 1 252 ? -8.650 -0.341 -3.600 1.00 87.00 252 ALA A O 1
ATOM 1996 N N . SER A 1 253 ? -7.110 -0.730 -2.030 1.00 85.81 253 SER A N 1
ATOM 1997 C CA . SER A 1 253 ? -6.081 -1.224 -2.960 1.00 85.81 253 SER A CA 1
ATOM 1998 C C . SER A 1 253 ? -6.097 -2.754 -3.094 1.00 85.81 253 SER A C 1
ATOM 2000 O O . SER A 1 253 ? -5.338 -3.306 -3.885 1.00 85.81 253 SER A O 1
ATOM 2002 N N . ALA A 1 254 ? -6.947 -3.453 -2.332 1.00 90.44 254 ALA A N 1
ATOM 2003 C CA . ALA A 1 254 ? -7.124 -4.899 -2.400 1.00 90.44 254 ALA A CA 1
ATOM 2004 C C . ALA A 1 254 ? -8.476 -5.244 -3.035 1.00 90.44 254 ALA A C 1
ATOM 2006 O O . ALA A 1 254 ? -9.503 -4.672 -2.681 1.00 90.44 254 ALA A O 1
ATOM 2007 N N . LEU A 1 255 ? -8.490 -6.210 -3.956 1.00 89.69 255 LEU A N 1
ATOM 2008 C CA . LEU A 1 255 ? -9.717 -6.673 -4.604 1.00 89.69 255 LEU A CA 1
ATOM 2009 C C . LEU A 1 255 ? -10.343 -7.826 -3.817 1.00 89.69 255 LEU A C 1
ATOM 2011 O O . LEU A 1 255 ? -9.670 -8.805 -3.490 1.00 89.69 255 LEU A O 1
ATOM 2015 N N . HIS A 1 256 ? -11.649 -7.746 -3.572 1.00 88.38 256 HIS A N 1
ATOM 2016 C CA . HIS A 1 256 ? -12.411 -8.831 -2.972 1.00 88.38 256 HIS A CA 1
ATOM 2017 C C . HIS A 1 256 ? -12.975 -9.752 -4.060 1.00 88.38 256 HIS A C 1
ATOM 2019 O O . HIS A 1 256 ? -13.715 -9.330 -4.953 1.00 88.38 256 HIS A O 1
ATOM 2025 N N . ARG A 1 257 ? -12.648 -11.046 -3.976 1.00 85.50 257 ARG A N 1
ATOM 2026 C CA . ARG A 1 257 ? -13.240 -12.087 -4.824 1.00 85.50 257 ARG A CA 1
ATOM 2027 C C . ARG A 1 257 ? -14.149 -12.972 -3.973 1.00 85.50 257 ARG A C 1
ATOM 2029 O O . ARG A 1 257 ? -13.627 -13.754 -3.176 1.00 85.50 257 ARG A O 1
ATOM 2036 N N . PRO A 1 258 ? -15.478 -12.889 -4.139 1.00 70.62 258 PRO A N 1
ATOM 2037 C CA . PRO A 1 258 ? -16.378 -13.757 -3.401 1.00 70.62 258 PRO A CA 1
ATOM 2038 C C . PRO A 1 258 ? -16.171 -15.210 -3.851 1.00 70.62 258 PRO A C 1
ATOM 2040 O O . PRO A 1 258 ? -16.043 -15.498 -5.043 1.00 70.62 258 PRO A O 1
ATOM 2043 N N . ARG A 1 259 ? -16.096 -16.131 -2.883 1.00 59.56 259 ARG A N 1
ATOM 2044 C CA . ARG A 1 259 ? -15.815 -17.563 -3.115 1.00 59.56 259 ARG A CA 1
ATOM 2045 C C . ARG A 1 259 ? -17.006 -18.304 -3.745 1.00 59.56 259 ARG A C 1
ATOM 2047 O O . ARG A 1 259 ? -16.815 -19.346 -4.358 1.00 59.56 259 ARG A O 1
ATOM 2054 N N . PHE A 1 260 ? -18.201 -17.720 -3.642 1.00 47.88 260 PHE A N 1
ATOM 2055 C CA . PHE A 1 260 ? -19.451 -18.140 -4.276 1.00 47.88 260 PHE A CA 1
ATOM 2056 C C . PHE A 1 260 ? -20.212 -16.893 -4.756 1.00 47.88 260 PHE A C 1
ATOM 2058 O O . PHE A 1 260 ? -20.041 -15.830 -4.156 1.00 47.88 260 PHE A O 1
ATOM 2065 N N . PRO A 1 261 ? -21.045 -16.967 -5.811 1.00 42.03 261 PRO A N 1
ATOM 2066 C CA . PRO A 1 261 ? -21.911 -15.858 -6.194 1.00 42.03 261 PRO A CA 1
ATOM 2067 C C . PRO A 1 261 ? -22.989 -15.651 -5.122 1.00 42.03 261 PRO A C 1
ATOM 2069 O O . PRO A 1 261 ? -24.091 -16.178 -5.218 1.00 42.03 261 PRO A O 1
ATOM 2072 N N . ASP A 1 262 ? -22.678 -14.881 -4.081 1.00 41.91 262 ASP A N 1
ATOM 2073 C CA . ASP A 1 262 ? -23.692 -14.443 -3.132 1.00 41.91 262 ASP A CA 1
ATOM 2074 C C . ASP A 1 262 ? -24.577 -13.386 -3.809 1.00 41.91 262 ASP A C 1
ATOM 2076 O O . ASP A 1 262 ? -24.178 -12.244 -4.073 1.00 41.91 262 ASP A O 1
ATOM 2080 N N . HIS A 1 263 ? -25.799 -13.793 -4.144 1.00 42.41 263 HIS A N 1
ATOM 2081 C CA . HIS A 1 263 ? -26.789 -12.941 -4.793 1.00 42.41 263 HIS A CA 1
ATOM 2082 C C . HIS A 1 263 ? -27.202 -11.740 -3.920 1.00 42.41 263 HIS A C 1
ATOM 2084 O O . HIS A 1 263 ? -27.714 -10.758 -4.468 1.00 42.41 263 HIS A O 1
ATOM 2090 N N . ARG A 1 264 ? -26.953 -11.772 -2.598 1.00 45.22 264 ARG A N 1
ATOM 2091 C CA . ARG A 1 264 ? -27.273 -10.665 -1.679 1.00 45.22 264 ARG A CA 1
ATOM 2092 C C . ARG A 1 264 ? -26.313 -9.481 -1.833 1.00 45.22 264 ARG A C 1
ATOM 2094 O O . ARG A 1 264 ? -26.771 -8.340 -1.882 1.00 45.22 264 ARG A O 1
ATOM 2101 N N . LEU A 1 265 ? -25.016 -9.735 -2.028 1.00 41.03 265 LEU A N 1
ATOM 2102 C CA . LEU A 1 265 ? -23.999 -8.686 -2.217 1.00 41.03 265 LEU A CA 1
ATOM 2103 C C . LEU A 1 265 ? -24.099 -8.010 -3.598 1.00 41.03 265 LEU A C 1
ATOM 2105 O O . LEU A 1 265 ? -23.920 -6.796 -3.722 1.00 41.03 265 LEU A O 1
ATOM 2109 N N . ARG A 1 266 ? -24.489 -8.758 -4.645 1.00 39.56 266 ARG A N 1
ATOM 2110 C CA . ARG A 1 266 ? -24.624 -8.227 -6.020 1.00 39.56 266 ARG A CA 1
ATOM 2111 C C . ARG A 1 266 ? -25.626 -7.072 -6.153 1.00 39.56 266 ARG A C 1
ATOM 2113 O O . ARG A 1 266 ? -25.383 -6.161 -6.947 1.00 39.56 266 ARG A O 1
ATOM 2120 N N . ARG A 1 267 ? -26.735 -7.087 -5.398 1.00 35.19 267 ARG A N 1
ATOM 2121 C CA . ARG A 1 267 ? -27.766 -6.026 -5.448 1.00 35.19 267 ARG A CA 1
ATOM 2122 C C . ARG A 1 267 ? -27.346 -4.735 -4.732 1.00 35.19 267 ARG A C 1
ATOM 2124 O O . ARG A 1 267 ? -27.817 -3.667 -5.107 1.00 35.19 267 ARG A O 1
ATOM 2131 N N . ARG A 1 268 ? -26.469 -4.812 -3.723 1.00 41.38 268 ARG A N 1
ATOM 2132 C CA . ARG A 1 268 ? -26.008 -3.642 -2.950 1.00 41.38 268 ARG A CA 1
ATOM 2133 C C . ARG A 1 268 ? -24.781 -2.968 -3.584 1.00 41.38 268 ARG A C 1
ATOM 2135 O O . ARG A 1 268 ? -24.737 -1.739 -3.647 1.00 41.38 268 ARG A O 1
ATOM 2142 N N . ALA A 1 269 ? -23.852 -3.745 -4.150 1.00 37.50 269 ALA A N 1
ATOM 2143 C CA . ALA A 1 269 ? -22.661 -3.224 -4.833 1.00 37.50 269 ALA A CA 1
ATOM 2144 C C . ALA A 1 269 ? -23.001 -2.386 -6.085 1.00 37.50 269 ALA A C 1
ATOM 2146 O O . ALA A 1 269 ? -22.428 -1.318 -6.303 1.00 37.50 269 ALA A O 1
ATOM 2147 N N . THR A 1 270 ? -23.996 -2.814 -6.872 1.00 36.53 270 THR A N 1
ATOM 2148 C CA . THR A 1 270 ? -24.470 -2.081 -8.065 1.00 36.53 270 THR A CA 1
ATOM 2149 C C . THR A 1 270 ? -25.129 -0.742 -7.717 1.00 36.53 270 THR A C 1
ATOM 2151 O O . THR A 1 270 ? -24.921 0.240 -8.423 1.00 36.53 270 THR A O 1
ATOM 2154 N N . ALA A 1 271 ? -25.850 -0.653 -6.595 1.00 35.44 271 ALA A N 1
ATOM 2155 C CA . ALA A 1 271 ? -26.455 0.600 -6.134 1.00 35.44 271 ALA A CA 1
ATOM 2156 C C . ALA A 1 271 ? -25.423 1.616 -5.595 1.00 35.44 271 ALA A C 1
ATOM 2158 O O . ALA A 1 271 ? -25.644 2.825 -5.680 1.00 35.44 271 ALA A O 1
ATOM 2159 N N . ARG A 1 272 ? -24.287 1.147 -5.053 1.00 38.84 272 ARG A N 1
ATOM 2160 C CA . ARG A 1 272 ? -23.236 2.000 -4.460 1.00 38.84 272 ARG A CA 1
ATOM 2161 C C . ARG A 1 272 ? -22.140 2.416 -5.444 1.00 38.84 272 ARG A C 1
ATOM 2163 O O . ARG A 1 272 ? -21.574 3.489 -5.260 1.00 38.84 272 ARG A O 1
ATOM 2170 N N . ALA A 1 273 ? -21.930 1.674 -6.535 1.00 36.69 273 ALA A N 1
ATOM 2171 C CA . ALA A 1 273 ? -21.039 2.070 -7.637 1.00 36.69 273 ALA A CA 1
ATOM 2172 C C . ALA A 1 273 ? -21.412 3.427 -8.284 1.00 36.69 273 ALA A C 1
ATOM 2174 O O . ALA A 1 273 ? -20.593 4.040 -8.966 1.00 36.69 273 ALA A O 1
ATOM 2175 N N . HIS A 1 274 ? -22.634 3.923 -8.049 1.00 32.00 274 HIS A N 1
ATOM 2176 C CA . HIS A 1 274 ? -23.118 5.225 -8.517 1.00 32.00 274 HIS A CA 1
ATOM 2177 C C . HIS A 1 274 ? -22.861 6.404 -7.560 1.00 32.00 274 HIS A C 1
ATOM 2179 O O . HIS A 1 274 ? -23.210 7.534 -7.901 1.00 32.00 274 HIS A O 1
ATOM 2185 N N . ARG A 1 275 ? -22.260 6.194 -6.379 1.00 29.30 275 ARG A N 1
ATOM 2186 C CA . ARG A 1 275 ? -21.938 7.280 -5.438 1.00 29.30 275 ARG A CA 1
ATOM 2187 C C . ARG A 1 275 ? -20.427 7.423 -5.289 1.00 29.30 275 ARG A C 1
ATOM 2189 O O . ARG A 1 275 ? -19.759 6.555 -4.737 1.00 29.30 275 ARG A O 1
ATOM 2196 N N . ALA A 1 276 ? -19.906 8.537 -5.802 1.00 27.52 276 ALA A N 1
ATOM 2197 C CA . ALA A 1 276 ? -18.507 8.916 -5.658 1.00 27.52 276 ALA A CA 1
ATOM 2198 C C . ALA A 1 276 ? -18.119 9.045 -4.169 1.00 27.52 276 ALA A C 1
ATOM 2200 O O . ALA A 1 276 ? -18.937 9.501 -3.364 1.00 27.52 276 ALA A O 1
ATOM 2201 N N . PRO A 1 277 ? -16.883 8.676 -3.792 1.00 27.89 277 PRO A N 1
ATOM 2202 C CA . PRO A 1 277 ? -16.420 8.797 -2.416 1.00 27.89 277 PRO A CA 1
ATOM 2203 C C . PRO A 1 277 ? -16.291 10.276 -2.003 1.00 27.89 277 PRO A C 1
ATOM 2205 O O . PRO A 1 277 ? -15.772 11.079 -2.783 1.00 27.89 277 PRO A O 1
ATOM 2208 N N . PRO A 1 278 ? -16.670 10.658 -0.769 1.00 23.80 278 PRO A N 1
ATOM 2209 C CA . PRO A 1 278 ? -16.187 11.891 -0.164 1.00 23.80 278 PRO A CA 1
ATOM 2210 C C . PRO A 1 278 ? -14.702 11.714 0.193 1.00 23.80 278 PRO A C 1
ATOM 2212 O O . PRO A 1 278 ? -14.337 10.984 1.114 1.00 23.80 278 PRO A O 1
ATOM 2215 N N . GLN A 1 279 ? -13.824 12.352 -0.580 1.00 29.50 279 GLN A N 1
ATOM 2216 C CA . GLN A 1 279 ? -12.388 12.380 -0.311 1.00 29.50 279 GLN A CA 1
ATOM 2217 C C . GLN A 1 279 ? -12.090 13.325 0.863 1.00 29.50 279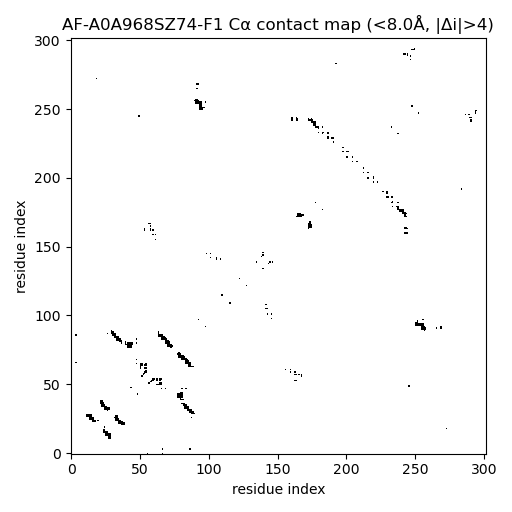 GLN A C 1
ATOM 2219 O O . GLN A 1 279 ? -12.179 14.543 0.727 1.00 29.50 279 GLN A O 1
ATOM 2224 N N . ALA A 1 280 ? -11.683 12.774 2.007 1.00 22.77 280 ALA A N 1
ATOM 2225 C CA . ALA A 1 280 ? -11.074 13.542 3.090 1.00 22.77 280 ALA A CA 1
ATOM 2226 C C . ALA A 1 280 ? -9.542 13.603 2.913 1.00 22.77 280 ALA A C 1
ATOM 2228 O O . ALA A 1 280 ? -8.844 12.601 3.096 1.00 22.77 280 ALA A O 1
ATOM 2229 N N . LEU A 1 281 ? -9.097 14.799 2.513 1.00 21.78 281 LEU A N 1
ATOM 2230 C CA . LEU A 1 281 ? -7.821 15.500 2.720 1.00 21.78 281 LEU A CA 1
ATOM 2231 C C . LEU A 1 281 ? -6.491 14.719 2.881 1.00 21.78 281 LEU A C 1
ATOM 2233 O O . LEU A 1 281 ? -6.305 13.903 3.780 1.00 21.78 281 LEU A O 1
ATOM 2237 N N . ALA A 1 282 ? -5.525 15.165 2.065 1.00 22.58 282 ALA A N 1
ATOM 2238 C CA . ALA A 1 282 ? -4.087 15.293 2.332 1.00 22.58 282 ALA A CA 1
ATOM 2239 C C . ALA A 1 282 ? -3.297 14.035 2.748 1.00 22.58 282 ALA A C 1
ATOM 2241 O O . ALA A 1 282 ? -2.830 13.909 3.877 1.00 22.58 282 ALA A O 1
ATOM 2242 N N . ALA A 1 283 ? -2.996 13.172 1.774 1.00 22.98 283 ALA A N 1
ATOM 2243 C CA . ALA A 1 283 ? -1.764 12.388 1.811 1.00 22.98 283 ALA A CA 1
ATOM 2244 C C . ALA A 1 283 ? -0.653 13.206 1.131 1.00 22.98 283 ALA A C 1
ATOM 2246 O O . ALA A 1 283 ? -0.594 13.304 -0.097 1.00 22.98 283 ALA A O 1
ATOM 2247 N N . ALA A 1 284 ? 0.218 13.831 1.927 1.00 22.58 284 ALA A N 1
ATOM 2248 C CA . ALA A 1 284 ? 1.499 14.319 1.435 1.00 22.58 284 ALA A CA 1
ATOM 2249 C C . ALA A 1 284 ? 2.262 13.119 0.848 1.00 22.58 284 ALA A C 1
ATOM 2251 O O . ALA A 1 284 ? 2.714 12.224 1.559 1.00 22.58 284 ALA A O 1
ATOM 2252 N N . ARG A 1 285 ? 2.322 13.073 -0.484 1.00 27.39 285 ARG A N 1
ATOM 2253 C CA . ARG A 1 285 ? 2.988 12.047 -1.291 1.00 27.39 285 ARG A CA 1
ATOM 2254 C C . ARG A 1 285 ? 4.499 12.074 -1.021 1.00 27.39 285 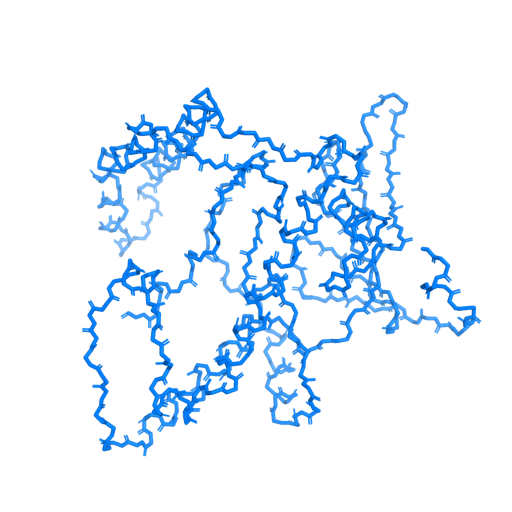ARG A C 1
ATOM 2256 O O . ARG A 1 285 ? 5.250 12.712 -1.753 1.00 27.39 285 ARG A O 1
ATOM 2263 N N . CYS A 1 286 ? 4.966 11.343 -0.012 1.00 24.89 286 CYS A N 1
ATOM 2264 C CA . CYS A 1 286 ? 6.387 11.033 0.139 1.00 24.89 286 CYS A CA 1
ATOM 2265 C C . CYS A 1 286 ? 6.743 9.895 -0.832 1.00 24.89 286 CYS A C 1
ATOM 2267 O O . CYS A 1 286 ? 6.780 8.724 -0.473 1.00 24.89 286 CYS A O 1
ATOM 2269 N N . ARG A 1 287 ? 6.965 10.242 -2.106 1.00 31.19 287 ARG A N 1
ATOM 2270 C CA . ARG A 1 287 ? 7.198 9.303 -3.221 1.00 31.19 287 ARG A CA 1
ATOM 2271 C C . ARG A 1 287 ? 8.541 8.556 -3.201 1.00 31.19 287 ARG A C 1
ATOM 2273 O O . ARG A 1 287 ? 8.897 7.999 -4.232 1.00 31.19 287 ARG A O 1
ATOM 2280 N N . ARG A 1 288 ? 9.324 8.546 -2.112 1.00 27.92 288 ARG A N 1
ATOM 2281 C CA . ARG A 1 288 ? 10.674 7.949 -2.186 1.00 27.92 288 ARG A CA 1
ATOM 2282 C C . ARG A 1 288 ? 11.031 6.830 -1.227 1.00 27.92 288 ARG A C 1
ATOM 2284 O O . ARG A 1 288 ? 11.703 5.936 -1.704 1.00 27.92 288 ARG A O 1
ATOM 2291 N N . TYR A 1 289 ? 10.566 6.754 0.014 1.00 29.27 289 TYR A N 1
ATOM 2292 C CA . TYR A 1 289 ? 10.800 5.555 0.830 1.00 29.27 289 TYR A CA 1
ATOM 2293 C C . TYR A 1 289 ? 9.840 5.509 2.019 1.00 29.27 289 TYR A C 1
ATOM 2295 O O . TYR A 1 289 ? 9.636 6.530 2.671 1.00 29.27 289 TYR A O 1
ATOM 2303 N N . ALA A 1 290 ? 9.330 4.324 2.355 1.00 28.89 290 ALA A N 1
ATOM 2304 C CA . ALA A 1 290 ? 8.925 3.987 3.717 1.00 28.89 290 ALA A CA 1
ATOM 2305 C C . ALA A 1 290 ? 8.889 2.464 3.879 1.00 28.89 290 ALA A C 1
ATOM 2307 O O . ALA A 1 290 ? 8.413 1.760 3.002 1.00 28.89 290 ALA A O 1
ATOM 2308 N N . ALA A 1 291 ? 9.390 1.970 5.006 1.00 28.58 291 ALA A N 1
ATOM 2309 C CA . ALA A 1 291 ? 9.085 0.650 5.536 1.00 28.58 291 ALA A CA 1
ATOM 2310 C C . ALA A 1 291 ? 8.282 0.856 6.832 1.00 28.58 291 ALA A C 1
ATOM 2312 O O . ALA A 1 291 ? 8.474 1.872 7.501 1.00 28.58 291 ALA A O 1
ATOM 2313 N N . LEU A 1 292 ? 7.461 -0.147 7.163 1.00 27.95 292 LEU A N 1
ATOM 2314 C CA . LEU A 1 292 ? 6.586 -0.330 8.336 1.00 27.95 292 LEU A CA 1
ATOM 2315 C C . LEU A 1 292 ? 5.160 0.272 8.275 1.00 27.95 292 LEU A C 1
ATOM 2317 O O . LEU A 1 292 ? 4.946 1.467 8.445 1.00 27.95 292 LEU A O 1
ATOM 2321 N N . LEU A 1 293 ? 4.214 -0.676 8.152 1.00 26.27 293 LEU A N 1
ATOM 2322 C CA . LEU A 1 293 ? 2.794 -0.705 8.554 1.00 26.27 293 LEU A CA 1
ATOM 2323 C C . LEU A 1 293 ? 1.786 0.228 7.849 1.00 26.27 293 LEU A C 1
ATOM 2325 O O . LEU A 1 293 ? 1.754 1.429 8.112 1.00 26.27 293 LEU A O 1
ATOM 2329 N N . PRO A 1 294 ? 0.823 -0.334 7.088 1.00 31.70 294 PRO A N 1
ATOM 2330 C CA . PRO A 1 294 ? -0.378 0.370 6.676 1.00 31.70 294 PRO A CA 1
ATOM 2331 C C . PRO A 1 294 ? -1.586 -0.074 7.514 1.00 31.70 294 PRO A C 1
ATOM 2333 O O . PRO A 1 294 ? -2.336 -0.956 7.115 1.00 31.70 294 PRO A O 1
ATOM 2336 N N . VAL A 1 295 ? -1.824 0.557 8.665 1.00 29.50 295 VAL A N 1
ATOM 2337 C CA . VAL A 1 295 ? -3.173 0.590 9.264 1.00 29.50 295 VAL A CA 1
ATOM 2338 C C . VAL A 1 295 ? -3.376 1.967 9.893 1.00 29.50 295 VAL A C 1
ATOM 2340 O O . VAL A 1 295 ? -3.145 2.164 11.081 1.00 29.50 295 VAL A O 1
ATOM 2343 N N . ARG A 1 296 ? -3.742 2.968 9.081 1.00 28.83 296 ARG A N 1
ATOM 2344 C CA . ARG A 1 296 ? -3.967 4.348 9.562 1.00 28.83 296 ARG A CA 1
ATOM 2345 C C . ARG A 1 296 ? -5.371 4.911 9.348 1.00 28.83 296 ARG A C 1
ATOM 2347 O O . ARG A 1 296 ? -5.587 6.080 9.643 1.00 28.83 296 ARG A O 1
ATOM 2354 N N . ARG A 1 297 ? -6.356 4.123 8.909 1.00 29.48 297 ARG A N 1
ATOM 2355 C CA . ARG A 1 297 ? -7.749 4.603 8.817 1.00 29.48 297 ARG A CA 1
ATOM 2356 C C . ARG A 1 297 ? -8.758 3.566 9.305 1.00 29.48 297 ARG A C 1
ATOM 2358 O O . ARG A 1 297 ? -9.356 2.854 8.514 1.00 29.48 297 ARG A O 1
ATOM 2365 N N . LEU A 1 298 ? -8.949 3.533 10.621 1.00 25.33 298 LEU A N 1
ATOM 2366 C CA . LEU A 1 298 ? -10.147 2.983 11.275 1.00 25.33 298 LEU A CA 1
ATOM 2367 C C . LEU A 1 298 ? -10.699 3.923 12.367 1.00 25.33 298 LEU A C 1
ATOM 2369 O O . LEU A 1 298 ? -11.689 3.613 13.008 1.00 25.33 298 LEU A O 1
ATOM 2373 N N . HIS A 1 299 ? -10.098 5.103 12.555 1.00 25.50 299 HIS A N 1
ATOM 2374 C CA . HIS A 1 299 ? -10.328 5.943 13.736 1.00 25.50 299 HIS A CA 1
ATOM 2375 C C . HIS A 1 299 ? -11.421 7.016 13.587 1.00 25.50 299 HIS A C 1
ATOM 2377 O O . HIS A 1 299 ? -11.445 7.956 14.370 1.00 25.50 299 HIS A O 1
ATOM 2383 N N . ALA A 1 300 ? -12.299 6.911 12.585 1.00 24.27 300 ALA A N 1
ATOM 2384 C CA . ALA A 1 300 ? -13.340 7.919 12.343 1.00 24.27 300 ALA A CA 1
ATOM 2385 C C . ALA A 1 300 ? -14.773 7.449 12.666 1.00 24.27 300 ALA A C 1
ATOM 2387 O O . ALA A 1 300 ? -15.710 8.183 12.372 1.00 24.27 300 ALA A O 1
ATOM 2388 N N . LEU A 1 301 ? -14.967 6.251 13.234 1.00 24.64 301 LEU A N 1
ATOM 2389 C CA . LEU A 1 301 ? -16.303 5.709 13.550 1.00 24.64 301 LEU A CA 1
ATOM 2390 C C . LEU A 1 301 ? -16.380 4.936 14.886 1.00 24.64 301 LEU A C 1
ATOM 2392 O O . LEU A 1 301 ? -17.284 4.126 15.072 1.00 24.64 301 LEU A O 1
ATOM 2396 N N . LEU A 1 302 ? -15.463 5.199 15.818 1.00 25.47 302 LEU A N 1
ATOM 2397 C CA . LEU A 1 302 ? -15.592 4.827 17.234 1.00 25.47 302 LEU A CA 1
ATOM 2398 C C . LEU A 1 302 ? -15.500 6.102 18.069 1.00 25.47 302 LEU A C 1
ATOM 2400 O O . LEU A 1 302 ? -16.232 6.184 19.074 1.00 25.47 302 LEU A O 1
#

Radius of gyration: 22.62 Å; Cα contacts (8 Å, |Δi|>4): 295; chains: 1; bounding box: 54×50×60 Å

Foldseek 3Di:
DVPLCPPDVPQFDWDWDPQDDQWTWIDGHQFKIKTFGPDKDFADDPVVVLLQLCVPQLVQPQDFHWPDWDWDDDDPTGIITGMTMTTHDDFLAFQVVVVVVLVVQLVVVCVVPVPDDDDDDDDDPVNVVVDPDDDDPVCCVRPVVVVVVVVVVVVSQVSSQVSLCPPRVDPQFDKDWPDLVNLVVVLVVQLVVLVVVLVVLVVCLVVDDPVCNVVNVVSNVCSVVVSVVSCVSNPDDDGDIFGDHPQDDDRNVGGHHDPDPPVVSNVVSVVCSPDDDDDDDDDPCPPPDDDDDPDDPPPPPD